Protein AF-A0AAW0Q8M6-F1 (afdb_monomer_lite)

Sequence (203 aa):
MTEKIDNEAPTGDDVSDASAKANGSERGRDSTEASQLSLKDIIEQISCLNTELTASWVTFKEDLRREMRDDFAQFTMQMEQQLASTSLKLQEHDQKLDEAAARIDEQENWLAVANEALQQLLMEHKTLQEKLNDLESRSRRTNVRIYGVPEGALAPKPNSAAPPRSIVVNFLQYRVKETIIRNAWKKKIKIGDNTLSFDYDYT

Organism: NCBI:txid88201

Structure (mmCIF, N/CA/C/O backbone):
data_AF-A0AAW0Q8M6-F1
#
_entry.id   AF-A0AAW0Q8M6-F1
#
loop_
_atom_site.group_PDB
_atom_site.id
_atom_site.type_symbol
_atom_site.label_atom_id
_atom_site.label_alt_id
_atom_site.label_comp_id
_atom_site.label_asym_id
_atom_site.label_entity_id
_atom_site.label_seq_id
_atom_site.pdbx_PDB_ins_code
_atom_site.Cartn_x
_atom_site.Cartn_y
_atom_site.Cartn_z
_atom_site.occupancy
_atom_site.B_iso_or_equiv
_atom_site.auth_seq_id
_atom_site.auth_comp_id
_atom_site.auth_asym_id
_atom_site.auth_atom_id
_atom_site.pdbx_PDB_model_num
ATOM 1 N N . MET A 1 1 ? -13.598 5.116 56.247 1.00 42.91 1 MET A N 1
ATOM 2 C CA . MET A 1 1 ? -14.427 4.437 57.265 1.00 42.91 1 MET A CA 1
ATOM 3 C C . MET A 1 1 ? -14.525 5.386 58.440 1.00 42.91 1 MET A C 1
ATOM 5 O O . MET A 1 1 ? -13.499 5.848 58.913 1.00 42.91 1 MET A O 1
ATOM 9 N N . THR A 1 2 ? -15.748 5.806 58.723 1.00 41.41 2 THR A N 1
ATOM 10 C CA . THR A 1 2 ? -16.141 7.057 59.378 1.00 41.41 2 THR A CA 1
ATOM 11 C C . THR A 1 2 ? -15.962 7.063 60.894 1.00 41.41 2 THR A C 1
ATOM 13 O O . THR A 1 2 ? -16.094 6.034 61.555 1.00 41.41 2 THR A O 1
ATOM 16 N N . GLU A 1 3 ? -15.671 8.263 61.392 1.00 41.47 3 GLU A N 1
ATOM 17 C CA . GLU A 1 3 ? -15.496 8.669 62.785 1.00 41.47 3 GLU A CA 1
ATOM 18 C C . GLU A 1 3 ? -16.743 8.439 63.652 1.00 41.47 3 GLU A C 1
ATOM 20 O O . GLU A 1 3 ? -17.882 8.541 63.195 1.00 41.47 3 GLU A O 1
ATOM 25 N N . LYS A 1 4 ? -16.484 8.151 64.932 1.00 47.56 4 LYS A N 1
ATOM 26 C CA . LYS A 1 4 ? -17.443 8.192 66.038 1.00 47.56 4 LYS A CA 1
ATOM 27 C C . LYS A 1 4 ? -17.668 9.644 66.457 1.00 47.56 4 LYS A C 1
ATOM 29 O O . LYS A 1 4 ? -16.697 10.381 66.601 1.00 47.56 4 LYS A O 1
ATOM 34 N N . ILE A 1 5 ? -18.915 10.005 66.740 1.00 47.94 5 ILE A N 1
ATOM 35 C CA . ILE A 1 5 ? -19.251 11.210 67.500 1.00 47.94 5 ILE A CA 1
ATOM 36 C C . ILE A 1 5 ? -20.149 10.777 68.656 1.00 47.94 5 ILE A C 1
ATOM 38 O O . ILE A 1 5 ? -21.285 10.352 68.450 1.00 47.94 5 ILE A O 1
ATOM 42 N N . ASP A 1 6 ? -19.584 10.861 69.855 1.00 45.00 6 ASP A N 1
ATOM 43 C CA . ASP A 1 6 ? -20.292 10.908 71.127 1.00 45.00 6 ASP A CA 1
ATOM 44 C C . ASP A 1 6 ? -20.812 12.341 71.338 1.00 45.00 6 ASP A C 1
ATOM 46 O O . ASP A 1 6 ? -20.085 13.289 71.039 1.00 45.00 6 ASP A O 1
ATOM 50 N N . ASN A 1 7 ? -22.027 12.516 71.876 1.00 39.38 7 ASN A N 1
ATOM 51 C CA . ASN A 1 7 ? -22.322 13.685 72.711 1.00 39.38 7 ASN A CA 1
ATOM 52 C C . ASN A 1 7 ? -23.538 13.490 73.643 1.00 39.38 7 ASN A C 1
ATOM 54 O O . ASN A 1 7 ? -24.668 13.325 73.194 1.00 39.38 7 ASN A O 1
ATOM 58 N N . GLU A 1 8 ? -23.206 13.507 74.937 1.00 34.81 8 GLU A N 1
ATOM 59 C CA . GLU A 1 8 ? -23.838 14.133 76.115 1.00 34.81 8 GLU A CA 1
ATOM 60 C C . GLU A 1 8 ? -25.330 13.945 76.499 1.00 34.81 8 GLU A C 1
ATOM 62 O O . GLU A 1 8 ? -26.270 14.204 75.756 1.00 34.81 8 GLU A O 1
ATOM 67 N N . ALA A 1 9 ? -25.484 13.565 77.780 1.00 40.38 9 ALA A N 1
ATOM 68 C CA . ALA A 1 9 ? -26.650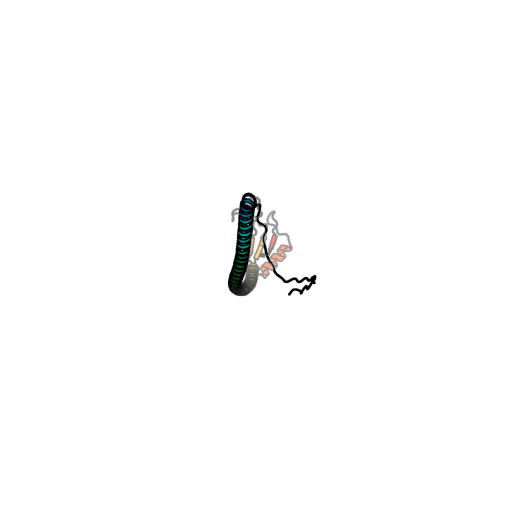 13.626 78.682 1.00 40.38 9 ALA A CA 1
ATOM 69 C C . ALA A 1 9 ? -26.922 15.097 79.145 1.00 40.38 9 ALA A C 1
ATOM 71 O O . ALA A 1 9 ? -26.365 15.989 78.509 1.00 40.38 9 ALA A O 1
ATOM 72 N N . PRO A 1 10 ? -27.626 15.449 80.259 1.00 60.66 10 PRO A N 1
ATOM 73 C CA . PRO A 1 10 ? -28.459 14.702 81.229 1.00 60.66 10 PRO A CA 1
ATOM 74 C C . PRO A 1 10 ? -29.763 15.450 81.648 1.00 60.66 10 PRO A C 1
ATOM 76 O O . PRO A 1 10 ? -29.972 16.594 81.264 1.00 60.66 10 PRO A O 1
ATOM 79 N N . THR A 1 11 ? -30.614 14.856 82.501 1.00 36.88 11 THR A N 1
ATOM 80 C CA . THR A 1 11 ? -31.216 15.515 83.698 1.00 36.88 11 THR A CA 1
ATOM 81 C C . THR A 1 11 ? -32.113 14.541 84.469 1.00 36.88 11 THR A C 1
ATOM 83 O O . THR A 1 11 ? -32.961 13.870 83.886 1.00 36.88 11 THR A O 1
ATOM 86 N N . GLY A 1 12 ? -31.883 14.445 85.779 1.00 39.06 12 GLY A N 1
ATOM 87 C CA . GLY A 1 12 ? -32.785 13.795 86.727 1.00 39.06 12 GLY A CA 1
ATOM 88 C C . GLY A 1 12 ? -33.824 14.776 87.269 1.00 39.06 12 GLY A C 1
ATOM 89 O O . GLY A 1 12 ? -33.683 15.981 87.082 1.00 39.06 12 GLY A O 1
ATOM 90 N N . ASP A 1 13 ? -34.861 14.247 87.912 1.00 35.94 13 ASP A N 1
ATOM 91 C CA . ASP A 1 13 ? -35.156 14.551 89.315 1.00 35.94 13 ASP A CA 1
ATOM 92 C C . ASP A 1 13 ? -36.269 13.638 89.853 1.00 35.94 13 ASP A C 1
ATOM 94 O O . ASP A 1 13 ? -37.166 13.194 89.134 1.00 35.94 13 ASP A O 1
ATOM 98 N N . ASP A 1 14 ? -36.112 13.336 91.139 1.00 38.56 14 ASP A N 1
ATOM 99 C CA . ASP A 1 14 ? -36.926 12.505 92.018 1.00 38.56 14 ASP A CA 1
ATOM 100 C C . ASP A 1 14 ? -38.387 12.978 92.159 1.00 38.56 14 ASP A C 1
ATOM 102 O O . ASP A 1 14 ? -38.700 14.151 91.976 1.00 38.56 14 ASP A O 1
ATOM 106 N N . VAL A 1 15 ? -39.277 12.078 92.601 1.00 40.31 15 VAL A N 1
ATOM 107 C CA . VAL A 1 15 ? -39.930 12.149 93.929 1.00 40.31 15 VAL A CA 1
ATOM 108 C C . VAL A 1 15 ? -40.986 11.037 94.063 1.00 40.31 15 VAL A C 1
ATOM 110 O O . VAL A 1 15 ? -41.878 10.849 93.239 1.00 40.31 15 VAL A O 1
ATOM 113 N N . SER A 1 16 ? -40.838 10.300 95.159 1.00 43.19 16 SER A N 1
ATOM 114 C CA . SER A 1 16 ? -41.760 9.365 95.805 1.00 43.19 16 SER A CA 1
ATOM 115 C C . SER A 1 16 ? -43.172 9.915 96.043 1.00 43.19 16 SER A C 1
ATOM 117 O O . SER A 1 16 ? -43.284 11.047 96.492 1.00 43.19 16 SER A O 1
ATOM 119 N N . ASP A 1 17 ? -44.211 9.074 95.981 1.00 31.77 17 ASP A N 1
ATOM 120 C CA . ASP A 1 17 ? -44.997 8.812 97.198 1.00 31.77 17 ASP A CA 1
ATOM 121 C C . ASP A 1 17 ? -45.896 7.576 97.085 1.00 31.77 17 ASP A C 1
ATOM 123 O O . ASP A 1 17 ? -46.443 7.246 96.031 1.00 31.77 17 ASP A O 1
ATOM 127 N N . ALA A 1 18 ? -46.059 6.908 98.220 1.00 39.72 18 ALA A N 1
ATOM 128 C CA . ALA A 1 18 ? -47.021 5.849 98.442 1.00 39.72 18 ALA A CA 1
ATOM 129 C C . ALA A 1 18 ? -48.187 6.386 99.281 1.00 39.72 18 ALA A C 1
ATOM 131 O O . ALA A 1 18 ? -47.997 7.210 100.166 1.00 39.72 18 ALA A O 1
ATOM 132 N N . SER A 1 19 ? -49.364 5.788 99.090 1.00 33.78 19 SER A N 1
ATOM 133 C CA . SER A 1 19 ? -50.338 5.424 100.135 1.00 33.78 19 SER A CA 1
ATOM 134 C C . SER A 1 19 ? -51.784 5.830 99.840 1.00 33.78 19 SER A C 1
ATOM 136 O O . SER A 1 19 ? -52.112 6.834 99.217 1.00 33.78 19 SER A O 1
ATOM 138 N N . ALA A 1 20 ? -52.653 4.940 100.299 1.00 41.91 20 ALA A N 1
ATOM 139 C CA . ALA A 1 20 ? -54.077 4.837 100.059 1.00 41.91 20 ALA A CA 1
ATOM 140 C C . ALA A 1 20 ? -54.923 5.733 100.980 1.00 41.91 20 ALA A C 1
ATOM 142 O O . ALA A 1 20 ? -54.579 5.892 102.147 1.00 41.91 20 ALA A O 1
ATOM 143 N N . LYS A 1 21 ? -56.116 6.150 100.520 1.00 38.53 21 LYS A N 1
ATOM 144 C CA . LYS A 1 21 ? -57.441 5.741 101.061 1.00 38.53 21 LYS A CA 1
ATOM 145 C C . LYS A 1 21 ? -58.596 6.662 100.620 1.00 38.53 21 LYS A C 1
ATOM 147 O O . LYS A 1 21 ? -58.554 7.864 100.816 1.00 38.53 21 LYS A O 1
ATOM 152 N N . ALA A 1 22 ? -59.662 5.986 100.185 1.00 37.84 22 ALA A N 1
ATOM 153 C CA . ALA A 1 22 ? -61.069 6.121 100.588 1.00 37.84 22 ALA A CA 1
ATOM 154 C C . ALA A 1 22 ? -61.901 7.398 100.306 1.00 37.84 22 ALA A C 1
ATOM 156 O O . ALA A 1 22 ? -61.670 8.470 100.846 1.00 37.84 22 ALA A O 1
ATOM 157 N N . ASN A 1 23 ? -63.034 7.110 99.647 1.00 34.22 23 ASN A N 1
ATOM 158 C CA . ASN A 1 23 ? -64.405 7.579 99.896 1.00 34.22 23 ASN A CA 1
ATOM 159 C C . ASN A 1 23 ? -64.818 9.019 99.543 1.00 34.22 23 ASN A C 1
ATOM 161 O O . ASN A 1 23 ? -64.720 9.940 100.341 1.00 34.22 23 ASN A O 1
ATOM 165 N N . GLY A 1 24 ? -65.498 9.122 98.395 1.00 36.41 24 GLY A N 1
ATOM 166 C CA . GLY A 1 24 ? -66.958 9.277 98.365 1.00 36.41 24 GLY A CA 1
ATOM 167 C C . GLY A 1 24 ? -67.548 10.611 98.825 1.00 36.41 24 GLY A C 1
ATOM 168 O O . GLY A 1 24 ? -67.779 10.820 100.008 1.00 36.41 24 GLY A O 1
ATOM 169 N N . SER A 1 25 ? -67.981 11.432 97.865 1.00 37.78 25 SER A N 1
ATOM 170 C CA . SER A 1 25 ? -69.230 12.182 98.015 1.00 37.78 25 SER A CA 1
ATOM 171 C C . SER A 1 25 ? -69.882 12.385 96.653 1.00 37.78 25 SER A C 1
ATOM 173 O O . SER A 1 25 ? -69.277 12.825 95.678 1.00 37.78 25 SER A O 1
ATOM 175 N N . GLU A 1 26 ? -71.122 11.933 96.592 1.00 45.75 26 GLU A N 1
ATOM 176 C CA . GLU A 1 26 ? -71.896 11.576 95.423 1.00 45.75 26 GLU A CA 1
ATOM 177 C C . GLU A 1 26 ? -73.128 12.463 95.417 1.00 45.75 26 GLU A C 1
ATOM 179 O O . GLU A 1 26 ? -74.129 12.151 96.053 1.00 45.75 26 GLU A O 1
ATOM 184 N N . ARG A 1 27 ? -73.038 13.631 94.766 1.00 43.09 27 ARG A N 1
ATOM 185 C CA . ARG A 1 27 ? -74.223 14.463 94.519 1.00 43.09 27 ARG A CA 1
ATOM 186 C C . ARG A 1 27 ? -74.029 15.442 93.363 1.00 43.09 27 ARG A C 1
ATOM 188 O O . ARG A 1 27 ? -73.933 16.649 93.534 1.00 43.09 27 ARG A O 1
ATOM 195 N N . GLY A 1 28 ? -73.968 14.858 92.171 1.00 45.38 28 GLY A N 1
ATOM 196 C CA . GLY A 1 28 ? -74.000 15.545 90.878 1.00 45.38 28 GLY A CA 1
ATOM 197 C C . GLY A 1 28 ? -73.944 14.561 89.704 1.00 45.38 28 GLY A C 1
ATOM 198 O O . GLY A 1 28 ? -73.354 14.879 88.683 1.00 45.38 28 GLY A O 1
ATOM 199 N N . ARG A 1 29 ? -74.432 13.322 89.866 1.00 48.91 29 ARG A N 1
ATOM 200 C CA . ARG A 1 29 ? -74.041 12.203 88.991 1.00 48.91 29 ARG A CA 1
ATOM 201 C C . ARG A 1 29 ? -74.652 12.227 87.587 1.00 48.91 29 ARG A C 1
ATOM 203 O O . ARG A 1 29 ? -73.894 12.059 86.648 1.00 48.91 29 ARG A O 1
ATOM 210 N N . ASP A 1 30 ? -75.916 12.587 87.387 1.00 50.22 30 ASP A N 1
ATOM 211 C CA . ASP A 1 30 ? -76.531 12.376 86.059 1.00 50.22 30 ASP A CA 1
ATOM 212 C C . ASP A 1 30 ? -76.014 13.284 84.921 1.00 50.22 30 ASP A C 1
ATOM 214 O O . ASP A 1 30 ? -75.788 12.815 83.809 1.00 50.22 30 ASP A O 1
ATOM 218 N N . SER A 1 31 ? -75.763 14.579 85.155 1.00 49.12 31 SER A N 1
ATOM 219 C CA . SER A 1 31 ? -75.230 15.473 84.099 1.00 49.12 31 SER A CA 1
ATOM 220 C C . SER A 1 31 ? -73.716 15.332 83.889 1.00 49.12 31 SER A C 1
ATOM 222 O O . SER A 1 31 ? -73.190 15.623 82.810 1.00 49.12 31 SER A O 1
ATOM 224 N N . THR A 1 32 ? -73.009 14.875 84.921 1.00 53.53 32 THR A N 1
ATOM 225 C CA . THR A 1 32 ? -71.544 14.783 84.941 1.00 53.53 32 THR A CA 1
ATOM 226 C C . THR A 1 32 ? -71.061 13.412 84.471 1.00 53.53 32 THR A C 1
ATOM 228 O O . THR A 1 32 ? -70.016 13.342 83.838 1.00 53.53 32 THR A O 1
ATOM 231 N N . GLU A 1 33 ? -71.830 12.339 84.684 1.00 56.56 33 GLU A N 1
ATOM 232 C CA . GLU A 1 33 ? -71.537 11.003 84.147 1.00 56.56 33 GLU A CA 1
ATOM 233 C C . GLU A 1 33 ? -71.722 10.947 82.632 1.00 56.56 33 GLU A C 1
ATOM 235 O O . GLU A 1 33 ? -70.842 10.434 81.949 1.00 56.56 33 GLU A O 1
ATOM 240 N N . ALA A 1 34 ? -72.780 11.555 82.082 1.00 58.25 34 ALA A N 1
ATOM 241 C CA . ALA A 1 34 ? -72.974 11.644 80.630 1.00 58.25 34 ALA A CA 1
ATOM 242 C C . ALA A 1 34 ? -71.843 12.432 79.935 1.00 58.25 34 ALA A C 1
ATOM 244 O O . ALA A 1 34 ? -71.340 12.026 78.887 1.00 58.25 34 ALA A O 1
ATOM 245 N N . SER A 1 35 ? -71.386 13.525 80.557 1.00 61.81 35 SER A N 1
ATOM 246 C CA . SER A 1 35 ? -70.248 14.315 80.066 1.00 61.81 35 SER A CA 1
ATOM 247 C C . SER A 1 35 ? -68.913 13.576 80.236 1.00 61.81 35 SER A C 1
ATOM 249 O O . SER A 1 35 ? -68.052 13.671 79.369 1.00 61.81 35 SER A O 1
ATOM 251 N N . GLN A 1 36 ? -68.732 12.807 81.316 1.00 66.88 36 GLN A N 1
ATOM 252 C CA . GLN A 1 36 ? -67.541 11.974 81.539 1.00 66.88 36 GLN A CA 1
ATOM 253 C C . GLN A 1 36 ? -67.486 10.747 80.622 1.00 66.88 36 GLN A C 1
ATOM 255 O O . GLN A 1 36 ? -66.391 10.342 80.244 1.00 66.88 36 GLN A O 1
ATOM 260 N N . LEU A 1 37 ? -68.629 10.164 80.260 1.00 67.88 37 LEU A N 1
ATOM 261 C CA . LEU A 1 37 ? -68.734 9.090 79.269 1.00 67.88 37 LEU A CA 1
ATOM 262 C C . LEU A 1 37 ? -68.346 9.614 77.879 1.00 67.88 37 LEU A C 1
ATOM 264 O O . LEU A 1 37 ? -67.433 9.073 77.274 1.00 67.88 37 LEU A O 1
ATOM 268 N N . SER A 1 38 ? -68.896 10.759 77.456 1.00 77.69 38 SER A N 1
ATOM 269 C CA . SER A 1 38 ? -68.509 11.415 76.195 1.00 77.69 38 SER A CA 1
ATOM 270 C C . SER A 1 38 ? -67.018 11.780 76.135 1.00 77.69 38 SER A C 1
ATOM 272 O O . SER A 1 38 ? -66.389 11.640 75.088 1.00 77.69 38 SER A O 1
ATOM 274 N N . LEU A 1 39 ? -66.431 12.233 77.248 1.00 79.25 39 LEU A N 1
ATOM 275 C CA . LEU A 1 39 ? -65.005 12.569 77.319 1.00 79.25 39 LEU A CA 1
ATOM 276 C C . LEU A 1 39 ? -64.125 11.307 77.284 1.00 79.25 39 LEU A C 1
ATOM 278 O O . LEU A 1 39 ? -63.058 11.329 76.675 1.00 79.25 39 LEU A O 1
ATOM 282 N N . LYS A 1 40 ? -64.583 10.195 77.876 1.00 84.25 40 LYS A N 1
ATOM 283 C CA . LYS A 1 40 ? -63.930 8.882 77.762 1.00 84.25 40 LYS A CA 1
ATOM 284 C C . LYS A 1 40 ? -63.978 8.339 76.337 1.00 84.25 40 LYS A C 1
ATOM 286 O O . LYS A 1 40 ? -62.943 7.888 75.864 1.00 84.25 40 LYS A O 1
ATOM 291 N N . ASP A 1 41 ? -65.107 8.465 75.645 1.00 84.06 41 ASP A N 1
ATOM 292 C CA . ASP A 1 41 ? -65.250 8.029 74.250 1.00 84.06 41 ASP A CA 1
ATOM 293 C C . ASP A 1 41 ? -64.313 8.818 73.317 1.00 84.06 41 ASP A C 1
ATOM 295 O O . ASP A 1 41 ? -63.692 8.256 72.415 1.00 84.06 41 ASP A O 1
ATOM 299 N N . ILE A 1 42 ? -64.145 10.124 73.565 1.00 87.19 42 ILE A N 1
ATOM 300 C CA . ILE A 1 42 ? -63.186 10.969 72.833 1.00 87.19 42 ILE A CA 1
ATOM 301 C C . ILE A 1 42 ? -61.742 10.552 73.139 1.00 87.19 42 ILE A C 1
ATOM 303 O O . ILE A 1 42 ? -60.918 10.488 72.230 1.00 87.19 42 ILE A O 1
ATOM 307 N N . ILE A 1 43 ? -61.413 10.256 74.401 1.00 85.19 43 ILE A N 1
ATOM 308 C CA . ILE A 1 43 ? -60.078 9.769 74.783 1.00 85.19 43 ILE A CA 1
ATOM 309 C C . ILE A 1 43 ? -59.795 8.406 74.141 1.00 85.19 43 ILE A C 1
ATOM 311 O O . ILE A 1 43 ? -58.691 8.195 73.643 1.00 85.19 43 ILE A O 1
ATOM 315 N N . GLU A 1 44 ? -60.777 7.505 74.101 1.00 85.19 44 GLU A N 1
ATOM 316 C CA . GLU A 1 44 ? -60.671 6.233 73.384 1.00 85.19 44 GLU A CA 1
ATOM 317 C C . GLU A 1 44 ? -60.486 6.446 71.883 1.00 85.19 44 GLU A C 1
ATOM 319 O O . GLU A 1 44 ? -59.604 5.819 71.304 1.00 85.19 44 GLU A O 1
ATOM 324 N N . GLN A 1 45 ? -61.219 7.369 71.254 1.00 93.12 45 GLN A N 1
ATOM 325 C CA . GLN A 1 45 ? -61.011 7.718 69.845 1.00 93.12 45 GLN A CA 1
ATOM 326 C C . GLN A 1 45 ? -59.623 8.303 69.578 1.00 93.12 45 GLN A C 1
ATOM 328 O O . GLN A 1 45 ? -58.981 7.908 68.610 1.00 93.12 45 GLN A O 1
ATOM 333 N N . ILE A 1 46 ? -59.130 9.215 70.420 1.00 89.94 46 ILE A N 1
ATOM 334 C CA . ILE A 1 46 ? -57.784 9.795 70.284 1.00 89.94 46 ILE A CA 1
ATOM 335 C C . ILE A 1 46 ? -56.717 8.718 70.486 1.00 89.94 46 ILE A C 1
ATOM 337 O O . ILE A 1 46 ? -55.725 8.691 69.759 1.00 89.94 46 ILE A O 1
ATOM 341 N N . SER A 1 47 ? -56.915 7.823 71.454 1.00 89.44 47 SER A N 1
ATOM 342 C CA . SER A 1 47 ? -56.025 6.686 71.690 1.00 89.44 47 SER A CA 1
ATOM 343 C C . SER A 1 47 ? -56.016 5.750 70.483 1.00 89.44 47 SER A C 1
ATOM 345 O O . SER A 1 47 ? -54.949 5.425 69.971 1.00 89.44 47 SER A O 1
ATOM 347 N N . CYS A 1 48 ? -57.198 5.410 69.964 1.00 89.75 48 CYS A N 1
ATOM 348 C CA . CYS A 1 48 ? -57.372 4.584 68.775 1.00 89.75 48 CYS A CA 1
ATOM 349 C C . CYS A 1 48 ? -56.671 5.212 67.560 1.00 89.75 48 CYS A C 1
ATOM 351 O O . CYS A 1 48 ? -55.824 4.577 66.937 1.00 89.75 48 CYS A O 1
ATOM 353 N N . LEU A 1 49 ? -56.903 6.502 67.303 1.00 93.12 49 LEU A N 1
ATOM 354 C CA . LEU A 1 49 ? -56.245 7.252 66.231 1.00 93.12 49 LEU A CA 1
ATOM 355 C C . LEU A 1 49 ? -54.723 7.304 66.400 1.00 93.12 49 LEU A C 1
ATOM 357 O O . LEU A 1 49 ? -53.994 7.141 65.426 1.00 93.12 49 LEU A O 1
ATOM 361 N N . ASN A 1 50 ? -54.213 7.495 67.618 1.00 92.94 50 ASN A N 1
ATOM 362 C CA . ASN A 1 50 ? -52.773 7.448 67.872 1.00 92.94 50 ASN A CA 1
ATOM 363 C C . ASN A 1 50 ? -52.199 6.052 67.620 1.00 92.94 50 ASN A C 1
ATOM 365 O O . ASN A 1 50 ? -51.110 5.939 67.054 1.00 92.94 50 ASN A O 1
ATOM 369 N N . THR A 1 51 ? -52.915 4.991 68.001 1.00 90.50 51 THR A N 1
ATOM 370 C CA . THR A 1 51 ? -52.497 3.614 67.706 1.00 90.50 51 THR A CA 1
ATOM 371 C C . THR A 1 51 ? -52.530 3.313 66.209 1.00 90.50 51 THR A C 1
ATOM 373 O O . THR A 1 51 ? -51.605 2.690 65.695 1.00 90.50 51 THR A O 1
ATOM 376 N N . GLU A 1 52 ? -53.519 3.824 65.477 1.00 94.31 52 GLU A N 1
ATOM 377 C CA . GLU A 1 52 ? -53.605 3.693 64.020 1.00 94.31 52 GLU A CA 1
ATOM 378 C C . GLU A 1 52 ? -52.495 4.473 63.309 1.00 94.31 52 GLU A C 1
ATOM 380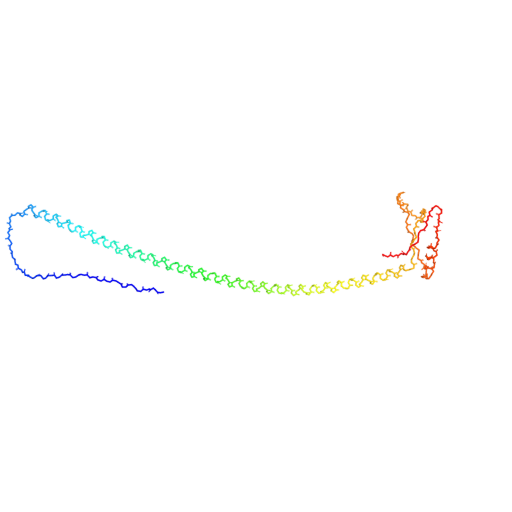 O O . GLU A 1 52 ? -51.830 3.934 62.426 1.00 94.31 52 GLU A O 1
ATOM 385 N N . LEU A 1 53 ? -52.233 5.719 63.716 1.00 94.19 53 LEU A N 1
ATOM 386 C CA . LEU A 1 53 ? -51.158 6.542 63.157 1.00 94.19 53 LEU A CA 1
ATOM 387 C C . LEU A 1 53 ? -49.780 5.939 63.433 1.00 94.19 53 LEU A C 1
ATOM 389 O O . LEU A 1 53 ? -48.931 5.908 62.543 1.00 94.19 53 LEU A O 1
ATOM 393 N N . THR A 1 54 ? -49.548 5.437 64.647 1.00 94.00 54 THR A N 1
ATOM 394 C CA . THR A 1 54 ? -48.284 4.765 64.977 1.00 94.00 54 THR A CA 1
ATOM 395 C C . THR A 1 54 ? -48.125 3.459 64.206 1.00 94.00 54 THR A C 1
ATOM 397 O O . THR A 1 54 ? -47.037 3.212 63.687 1.00 94.00 54 THR A O 1
ATOM 400 N N . ALA A 1 55 ? -49.191 2.673 64.036 1.00 92.81 55 ALA A N 1
ATOM 401 C CA . ALA A 1 55 ? -49.173 1.492 63.177 1.00 92.81 55 ALA A CA 1
ATOM 402 C C . ALA A 1 55 ? -48.868 1.860 61.714 1.00 92.81 55 ALA A C 1
ATOM 404 O O . ALA A 1 55 ? -47.961 1.283 61.119 1.00 92.81 55 ALA A O 1
ATOM 405 N N . SER A 1 56 ? -49.542 2.876 61.163 1.00 94.12 56 SER A N 1
ATOM 406 C CA . SER A 1 56 ? -49.309 3.367 59.799 1.00 94.12 56 SER A CA 1
ATOM 407 C C . SER A 1 56 ? -47.896 3.920 59.592 1.00 94.12 56 SER A C 1
ATOM 409 O O . SER A 1 56 ? -47.351 3.825 58.495 1.00 94.12 56 SER A O 1
ATOM 411 N N . TRP A 1 57 ? -47.294 4.531 60.612 1.00 94.12 57 TRP A N 1
ATOM 412 C CA . TRP A 1 57 ? -45.923 5.032 60.534 1.00 94.12 57 TRP A CA 1
ATOM 413 C C . TRP A 1 57 ? -44.901 3.895 60.512 1.00 94.12 57 TRP A C 1
ATOM 415 O O . TRP A 1 57 ? -43.916 3.951 59.772 1.00 94.12 57 TRP A O 1
ATOM 425 N N . VAL A 1 58 ? -45.135 2.854 61.315 1.00 93.38 58 VAL A N 1
ATOM 426 C CA . VAL A 1 58 ? -44.294 1.653 61.323 1.00 93.38 58 VAL A CA 1
ATOM 427 C C . VAL A 1 58 ? -44.357 0.959 59.967 1.00 93.38 58 VAL A C 1
ATOM 429 O O . VAL A 1 58 ? -43.300 0.701 59.393 1.00 93.38 58 VAL A O 1
ATOM 432 N N . THR A 1 59 ? -45.556 0.745 59.417 1.00 93.56 59 THR A N 1
ATOM 433 C CA . THR A 1 59 ? -45.709 0.118 58.096 1.00 93.56 59 THR A CA 1
ATOM 434 C C . THR A 1 59 ? -45.053 0.954 57.005 1.00 93.56 59 THR A C 1
ATOM 436 O O . THR A 1 59 ? -44.239 0.433 56.250 1.00 93.56 59 THR A O 1
ATOM 439 N N . PHE A 1 60 ? -45.288 2.270 56.988 1.00 95.88 60 PHE A N 1
ATOM 440 C CA . PHE A 1 60 ? -44.665 3.168 56.015 1.00 95.88 60 PHE A CA 1
ATOM 441 C C . PHE A 1 60 ? -43.131 3.117 56.066 1.00 95.88 60 PHE A C 1
ATOM 443 O O . PHE A 1 60 ? -42.461 3.025 55.038 1.00 95.88 60 PHE A O 1
ATOM 450 N N . LYS A 1 61 ? -42.549 3.152 57.269 1.00 97.31 61 LYS A N 1
ATOM 451 C CA . LYS A 1 61 ? -41.096 3.062 57.454 1.00 97.31 61 LYS A CA 1
ATOM 452 C C . LYS A 1 61 ? -40.545 1.720 56.974 1.00 97.31 61 LYS A C 1
ATOM 454 O O . LYS A 1 61 ? -39.435 1.673 56.441 1.00 97.31 61 LYS A O 1
ATOM 459 N N . GLU A 1 62 ? -41.269 0.633 57.216 1.00 95.12 62 GLU A N 1
ATOM 460 C CA . GLU A 1 62 ? -40.879 -0.705 56.777 1.00 95.12 62 GLU A CA 1
ATOM 461 C C . GLU A 1 62 ? -40.954 -0.854 55.259 1.00 95.12 62 GLU A C 1
ATOM 463 O O . GLU A 1 62 ? -40.004 -1.381 54.673 1.00 95.12 62 GLU A O 1
ATOM 468 N N . ASP A 1 63 ? -41.999 -0.314 54.635 1.00 96.12 63 ASP A N 1
ATOM 469 C CA . ASP A 1 63 ? -42.167 -0.282 53.184 1.00 96.12 63 ASP A CA 1
ATOM 470 C C . ASP A 1 63 ? -41.062 0.531 52.512 1.00 96.12 63 ASP A C 1
ATOM 472 O O . ASP A 1 63 ? -40.354 0.000 51.660 1.00 96.12 63 ASP A O 1
ATOM 476 N N . LEU A 1 64 ? -40.801 1.757 52.974 1.00 96.12 64 LEU A N 1
ATOM 477 C CA . LEU A 1 64 ? -39.739 2.601 52.416 1.00 96.12 64 LEU A CA 1
ATOM 478 C C . LEU A 1 64 ? -38.361 1.946 52.578 1.00 96.12 64 LEU A C 1
ATOM 480 O O . LEU A 1 64 ? -37.522 1.966 51.677 1.00 96.12 64 LEU A O 1
ATOM 484 N N . ARG A 1 65 ? -38.114 1.311 53.730 1.00 96.50 65 ARG A N 1
ATOM 485 C CA . ARG A 1 65 ? -36.870 0.567 53.957 1.00 96.50 65 ARG A CA 1
ATOM 486 C C . ARG A 1 65 ? -36.770 -0.656 53.039 1.00 96.50 65 ARG A C 1
ATOM 488 O O . ARG A 1 65 ? -35.660 -1.039 52.674 1.00 96.50 65 ARG A O 1
ATOM 495 N N . ARG A 1 66 ? -37.885 -1.317 52.724 1.00 96.44 66 ARG A N 1
ATOM 496 C CA . ARG A 1 66 ? -37.935 -2.450 51.793 1.00 96.44 66 ARG A CA 1
ATOM 497 C C . ARG A 1 66 ? -37.651 -1.989 50.368 1.00 96.44 66 ARG A C 1
ATOM 499 O O . ARG A 1 66 ? -36.697 -2.498 49.800 1.00 96.44 66 ARG A O 1
ATOM 506 N N . GLU A 1 67 ? -38.362 -0.980 49.876 1.00 97.06 67 GLU A N 1
ATOM 507 C CA . GLU A 1 67 ? -38.159 -0.417 48.534 1.00 97.06 67 GLU A CA 1
ATOM 508 C C . GLU A 1 67 ? -36.710 0.012 48.312 1.00 97.06 67 GLU A C 1
ATOM 510 O O . GLU A 1 67 ? -36.077 -0.447 47.373 1.00 97.06 67 GLU A O 1
ATOM 515 N N . MET A 1 68 ? -36.125 0.774 49.242 1.00 95.75 68 MET A N 1
ATOM 516 C CA . MET A 1 68 ? -34.721 1.185 49.127 1.00 95.75 68 MET A CA 1
ATOM 517 C C . MET A 1 68 ? -33.770 -0.013 49.043 1.00 95.75 68 MET A C 1
ATOM 519 O O . MET A 1 68 ? -32.822 0.004 48.263 1.00 95.75 68 MET A O 1
ATOM 523 N N . ARG A 1 69 ? -33.993 -1.068 49.839 1.00 96.75 69 ARG A N 1
ATOM 524 C CA . ARG A 1 69 ? -33.157 -2.279 49.769 1.00 96.75 69 ARG A CA 1
ATOM 525 C C . ARG A 1 69 ? -33.316 -2.999 48.438 1.00 96.75 69 ARG A C 1
ATOM 527 O O . ARG A 1 69 ? -32.309 -3.457 47.904 1.00 96.75 69 ARG A O 1
ATOM 534 N N . ASP A 1 70 ? -34.539 -3.089 47.936 1.00 96.38 70 ASP A N 1
ATOM 535 C CA . ASP A 1 70 ? -34.841 -3.748 46.671 1.00 96.38 70 ASP A CA 1
ATOM 536 C C . ASP A 1 70 ? -34.223 -2.962 45.500 1.00 96.38 70 ASP A C 1
ATOM 538 O O . ASP A 1 70 ? -33.536 -3.556 44.670 1.00 96.38 70 ASP A O 1
ATOM 542 N N . ASP A 1 71 ? -34.335 -1.630 45.501 1.00 96.62 71 ASP A N 1
ATOM 543 C CA . ASP A 1 71 ? -33.717 -0.736 44.515 1.00 96.62 71 ASP A CA 1
ATOM 544 C C . ASP A 1 71 ? -32.186 -0.832 44.538 1.00 96.62 71 ASP A C 1
ATOM 546 O O . ASP A 1 71 ? -31.551 -0.963 43.489 1.00 96.62 71 ASP A O 1
ATOM 550 N N . PHE A 1 72 ? -31.568 -0.815 45.727 1.00 96.69 72 PHE A N 1
ATOM 551 C CA . PHE A 1 72 ? -30.117 -0.983 45.853 1.00 96.69 72 PHE A CA 1
ATOM 552 C C . PHE A 1 72 ? -29.666 -2.360 45.366 1.00 96.69 72 PHE A C 1
ATOM 554 O O . PHE A 1 72 ? -28.685 -2.449 44.630 1.00 96.69 72 PHE A O 1
ATOM 561 N N . ALA A 1 73 ? -30.384 -3.425 45.727 1.00 95.62 73 ALA A N 1
ATOM 562 C CA . ALA A 1 73 ? -30.076 -4.772 45.260 1.00 95.62 73 ALA A CA 1
ATOM 563 C C . ALA A 1 73 ? -30.202 -4.874 43.733 1.00 95.62 73 ALA A C 1
ATOM 565 O O . ALA A 1 73 ? -29.328 -5.442 43.073 1.00 95.62 73 ALA A O 1
ATOM 566 N N . GLN A 1 74 ? -31.246 -4.277 43.157 1.00 97.00 74 GLN A N 1
ATOM 567 C CA . GLN A 1 74 ? -31.453 -4.251 41.716 1.00 97.00 74 GLN A CA 1
ATOM 568 C C . GLN A 1 74 ? -30.362 -3.449 41.001 1.00 97.00 74 GLN A C 1
ATOM 570 O O . GLN A 1 74 ? -29.847 -3.910 39.982 1.00 97.00 74 GLN A O 1
ATOM 575 N N . PHE A 1 75 ? -29.966 -2.293 41.539 1.00 97.19 75 PHE A N 1
ATOM 576 C CA . PHE A 1 75 ? -28.872 -1.490 40.998 1.00 97.19 75 PHE A CA 1
ATOM 577 C C . PHE A 1 75 ? -27.545 -2.254 41.023 1.00 97.19 75 PHE A C 1
ATOM 579 O O . PHE A 1 75 ? -26.857 -2.316 40.004 1.00 97.19 75 PHE A O 1
ATOM 586 N N . THR A 1 76 ? -27.198 -2.879 42.153 1.00 96.44 76 THR A N 1
ATOM 587 C CA . THR A 1 76 ? -25.982 -3.696 42.263 1.00 96.44 76 THR A CA 1
ATOM 588 C C . THR A 1 76 ? -25.999 -4.838 41.250 1.00 96.44 76 THR A C 1
ATOM 590 O O . THR A 1 76 ? -25.019 -5.023 40.531 1.00 96.44 76 THR A O 1
ATOM 593 N N . MET A 1 77 ? -27.131 -5.532 41.104 1.00 96.25 77 MET A N 1
ATOM 594 C CA . MET A 1 77 ? -27.280 -6.616 40.132 1.00 96.25 77 MET A CA 1
ATOM 595 C C . MET A 1 77 ? -27.142 -6.123 38.684 1.00 96.25 77 MET A C 1
ATOM 597 O O . MET A 1 77 ? -26.445 -6.744 37.882 1.00 96.25 77 MET A O 1
ATOM 601 N N . GLN A 1 78 ? -27.766 -4.994 38.334 1.00 97.81 78 GLN A N 1
ATOM 602 C CA . GLN A 1 78 ? -27.628 -4.389 37.006 1.00 97.81 78 GLN A CA 1
ATOM 603 C C . GLN A 1 78 ? -26.182 -3.973 36.729 1.00 97.81 78 GLN A C 1
ATOM 605 O O . GLN A 1 78 ? -25.677 -4.211 35.633 1.00 97.81 78 GLN A O 1
ATOM 610 N N . MET A 1 79 ? -25.505 -3.377 37.711 1.00 96.94 79 MET A N 1
ATOM 611 C CA . MET A 1 79 ? -24.113 -2.961 37.584 1.00 96.94 79 MET A CA 1
ATOM 612 C C . MET A 1 79 ? -23.193 -4.164 37.355 1.00 96.94 79 MET A C 1
ATOM 614 O O . MET A 1 79 ? -22.388 -4.139 36.426 1.00 96.94 79 MET A O 1
ATOM 618 N N . GLU A 1 80 ? -23.344 -5.235 38.135 1.00 96.56 80 GLU A N 1
ATOM 619 C CA . GLU A 1 80 ? -22.585 -6.478 37.950 1.00 96.56 80 GLU A CA 1
ATOM 620 C C . GLU A 1 80 ? -22.859 -7.113 36.583 1.00 96.56 80 GLU A C 1
ATOM 622 O O . GLU A 1 80 ? -21.927 -7.517 35.886 1.00 96.56 80 GLU A O 1
ATOM 627 N N . GLN A 1 81 ? -24.121 -7.131 36.146 1.00 96.62 81 GLN A N 1
ATOM 628 C CA . GLN A 1 81 ? -24.500 -7.640 34.830 1.00 96.62 81 GLN A CA 1
ATOM 629 C C . GLN A 1 81 ? -23.872 -6.819 33.693 1.00 96.62 81 GLN A C 1
ATOM 631 O O . GLN A 1 81 ? -23.354 -7.388 32.729 1.00 96.62 81 GLN A O 1
ATOM 636 N N . GLN A 1 82 ? -23.897 -5.486 33.787 1.00 97.25 82 GLN A N 1
ATOM 637 C CA . GLN A 1 82 ? -23.272 -4.602 32.799 1.00 97.25 82 GLN A CA 1
ATOM 638 C C . GLN A 1 82 ? -21.748 -4.756 32.791 1.00 97.25 82 GLN A C 1
ATOM 640 O O . GLN A 1 82 ? -21.149 -4.789 31.713 1.00 97.25 82 GLN A O 1
ATOM 645 N N . LEU A 1 83 ? -21.124 -4.903 33.964 1.00 97.62 83 LEU A N 1
ATOM 646 C CA . LEU A 1 83 ? -19.688 -5.142 34.093 1.00 97.62 83 LEU A CA 1
ATOM 647 C C . LEU A 1 83 ? -19.297 -6.470 33.429 1.00 97.62 83 LEU A C 1
ATOM 649 O O . LEU A 1 83 ? -18.381 -6.498 32.610 1.00 97.62 83 LEU A O 1
ATOM 653 N N . ALA A 1 84 ? -20.042 -7.545 33.702 1.00 96.81 84 ALA A N 1
ATOM 654 C CA . ALA A 1 84 ? -19.820 -8.856 33.096 1.00 96.81 84 ALA A CA 1
ATOM 655 C C . ALA A 1 84 ? -20.013 -8.825 31.571 1.00 96.81 84 ALA A C 1
ATOM 657 O O . ALA A 1 84 ? -19.165 -9.314 30.826 1.00 96.81 84 ALA A O 1
ATOM 658 N N . SER A 1 85 ? -21.084 -8.186 31.089 1.00 97.69 85 SER A N 1
ATOM 659 C CA . SER A 1 85 ? -21.335 -7.996 29.654 1.00 97.69 85 SER A CA 1
ATOM 660 C C . SER A 1 85 ? -20.206 -7.214 28.978 1.00 97.69 85 SER A C 1
ATOM 662 O O . SER A 1 85 ? -19.756 -7.576 27.893 1.00 97.69 85 SER A O 1
ATOM 664 N N . THR A 1 86 ? -19.741 -6.131 29.602 1.00 97.12 86 THR A N 1
ATOM 665 C CA . THR A 1 86 ? -18.655 -5.310 29.050 1.00 97.12 86 THR A CA 1
ATOM 666 C C . THR A 1 86 ? -17.342 -6.082 29.037 1.00 97.12 86 THR A C 1
ATOM 668 O O . THR A 1 86 ? -16.636 -6.052 28.036 1.00 97.12 86 THR A O 1
ATOM 671 N N . SER A 1 87 ? -17.049 -6.838 30.097 1.00 98.06 87 SER A N 1
ATOM 672 C CA . SER A 1 87 ? -15.863 -7.695 30.162 1.00 98.06 87 SER A CA 1
ATOM 673 C C . SER A 1 87 ? -15.862 -8.771 29.074 1.00 98.06 87 SER A C 1
ATOM 675 O O . SER A 1 87 ? -14.820 -9.019 28.477 1.00 98.06 87 SER A O 1
ATOM 677 N N . LEU A 1 88 ? -17.013 -9.385 28.780 1.00 97.69 88 LEU A N 1
ATOM 678 C CA . LEU A 1 88 ? -17.127 -10.362 27.693 1.00 97.69 88 LEU A CA 1
ATOM 679 C C . LEU A 1 88 ? -16.913 -9.719 26.321 1.00 97.69 88 LEU A C 1
ATOM 681 O O . LEU A 1 88 ? -16.177 -10.257 25.499 1.00 97.69 88 LEU A O 1
ATOM 685 N N . LYS A 1 89 ? -17.518 -8.550 26.079 1.00 97.69 89 LYS A N 1
ATOM 686 C CA . LYS A 1 89 ? -17.309 -7.805 24.828 1.00 97.69 89 LYS A CA 1
ATOM 687 C C . LYS A 1 89 ? -15.850 -7.390 24.654 1.00 97.69 89 LYS A C 1
ATOM 689 O O . LYS A 1 89 ? -15.346 -7.451 23.541 1.00 97.69 89 LYS A O 1
ATOM 694 N N . LEU A 1 90 ? -15.172 -6.996 25.733 1.00 97.75 90 LEU A N 1
ATOM 695 C CA . LEU A 1 90 ? -13.738 -6.698 25.701 1.00 97.75 90 LEU A CA 1
ATOM 696 C C . LEU A 1 90 ? -12.926 -7.932 25.309 1.00 97.75 90 LEU A C 1
ATOM 698 O O . LEU A 1 90 ? -12.123 -7.842 24.394 1.00 97.75 90 LEU A O 1
ATOM 702 N N . GLN A 1 91 ? -13.213 -9.093 25.899 1.00 97.19 91 GLN A N 1
ATOM 703 C CA . GLN A 1 91 ? -12.543 -10.341 25.532 1.00 97.19 91 GLN A CA 1
ATOM 704 C C . GLN A 1 91 ? -12.771 -10.725 24.057 1.00 97.19 91 GLN A C 1
ATOM 706 O O . GLN A 1 91 ? -11.853 -11.188 23.384 1.00 97.19 91 GLN A O 1
ATOM 711 N N . GLU A 1 92 ? -13.983 -10.524 23.534 1.00 97.50 92 GLU A N 1
ATOM 712 C CA . GLU A 1 92 ? -14.282 -10.756 22.115 1.00 97.50 92 GLU A CA 1
ATOM 713 C C . GLU A 1 92 ? -13.525 -9.773 21.207 1.00 97.50 92 GLU A C 1
ATOM 715 O O . GLU A 1 92 ? -13.018 -10.150 20.150 1.00 97.50 92 GLU A O 1
ATOM 720 N N . HIS A 1 93 ? -13.446 -8.503 21.606 1.00 97.31 93 HIS A N 1
ATOM 721 C CA . HIS A 1 93 ? -12.679 -7.496 20.881 1.00 97.31 93 HIS A CA 1
ATOM 722 C C . HIS A 1 93 ? -11.176 -7.797 20.911 1.00 97.31 93 HIS A C 1
ATOM 724 O O . HIS A 1 93 ? -10.539 -7.640 19.875 1.00 97.31 93 HIS A O 1
ATOM 730 N N . ASP A 1 94 ? -10.632 -8.280 22.030 1.00 97.69 94 ASP A N 1
ATOM 731 C CA . ASP A 1 94 ? -9.229 -8.692 22.143 1.00 97.69 94 ASP A CA 1
ATOM 732 C C . ASP A 1 94 ? -8.912 -9.835 21.170 1.00 97.69 94 ASP A C 1
ATOM 734 O O . ASP A 1 94 ? -7.957 -9.742 20.405 1.00 97.69 94 ASP A O 1
ATOM 738 N N . GLN A 1 95 ? -9.776 -10.855 21.085 1.00 97.38 95 GLN A N 1
ATOM 739 C CA . GLN A 1 95 ? -9.608 -11.939 20.107 1.00 97.38 95 GLN A CA 1
ATOM 740 C C . GLN A 1 95 ? -9.625 -11.429 18.662 1.00 97.38 95 GLN A C 1
ATOM 742 O O . GLN A 1 95 ? -8.774 -11.798 17.855 1.00 97.38 95 GLN A O 1
ATOM 747 N N . LYS A 1 96 ? -10.568 -10.541 18.324 1.00 97.62 96 LYS A N 1
ATOM 748 C CA . LYS A 1 96 ? -10.626 -9.940 16.981 1.00 97.62 96 LYS A CA 1
ATOM 749 C C . LYS A 1 96 ? -9.408 -9.069 16.685 1.00 97.62 96 LYS A C 1
ATOM 751 O O . LYS A 1 96 ? -9.000 -8.977 15.528 1.00 97.62 96 LYS A O 1
ATOM 756 N N . LEU A 1 97 ? -8.849 -8.406 17.696 1.00 98.25 97 LEU A N 1
ATOM 757 C CA . LEU A 1 97 ? -7.626 -7.621 17.561 1.00 98.25 97 LEU A CA 1
ATOM 758 C C . LEU A 1 97 ? -6.412 -8.520 17.326 1.00 98.25 97 LEU A C 1
ATOM 760 O O . LEU A 1 97 ? -5.622 -8.202 16.441 1.00 98.25 97 LEU A O 1
ATOM 764 N N . ASP A 1 98 ? -6.305 -9.650 18.023 1.00 97.94 98 ASP A N 1
ATOM 765 C CA . ASP A 1 98 ? -5.244 -10.638 17.798 1.00 97.94 98 ASP A CA 1
ATOM 766 C C . ASP A 1 98 ? -5.314 -11.222 16.377 1.00 97.94 98 ASP A C 1
ATOM 768 O O . ASP A 1 98 ? -4.307 -11.280 15.667 1.00 97.94 98 ASP A O 1
ATOM 772 N N . GLU A 1 99 ? -6.512 -11.585 15.909 1.00 97.62 99 GLU A N 1
ATOM 773 C CA . GLU A 1 99 ? -6.729 -12.055 14.534 1.00 97.62 99 GLU A CA 1
ATOM 774 C C . GLU A 1 99 ? -6.383 -10.979 13.494 1.00 97.62 99 GLU A C 1
ATOM 776 O O . GLU A 1 99 ? -5.753 -11.260 12.470 1.00 97.62 99 GLU A O 1
ATOM 781 N N . ALA A 1 100 ? -6.781 -9.728 13.747 1.00 97.38 100 ALA A N 1
ATOM 782 C CA . ALA A 1 100 ? -6.454 -8.611 12.873 1.00 97.38 100 ALA A CA 1
ATOM 783 C C . ALA A 1 100 ? -4.943 -8.343 12.838 1.00 97.38 100 ALA A C 1
ATOM 785 O O . ALA A 1 100 ? -4.408 -8.098 11.758 1.00 97.38 100 ALA A O 1
ATOM 786 N N . ALA A 1 101 ? -4.259 -8.428 13.981 1.00 97.44 101 ALA A N 1
ATOM 787 C CA . ALA A 1 101 ? -2.814 -8.269 14.080 1.00 97.44 101 ALA A CA 1
ATOM 788 C C . ALA A 1 101 ? -2.074 -9.373 13.311 1.00 97.44 101 ALA A C 1
ATOM 790 O O . ALA A 1 101 ? -1.178 -9.064 12.531 1.00 97.44 101 ALA A O 1
ATOM 791 N N . ALA A 1 102 ? -2.502 -10.633 13.439 1.00 97.19 102 ALA A N 1
ATOM 792 C CA . ALA A 1 102 ? -1.930 -11.746 12.680 1.00 97.19 102 ALA A CA 1
ATOM 793 C C . ALA A 1 102 ? -2.107 -11.566 11.162 1.00 97.19 102 ALA A C 1
ATOM 795 O O . ALA A 1 102 ? -1.174 -11.787 10.391 1.00 97.19 102 ALA A O 1
ATOM 796 N N . ARG A 1 103 ? -3.286 -11.106 10.718 1.00 97.38 103 ARG A N 1
ATOM 797 C CA . ARG A 1 103 ? -3.521 -10.807 9.297 1.00 97.38 103 ARG A CA 1
ATOM 798 C C . ARG A 1 103 ? -2.654 -9.647 8.802 1.00 97.38 103 ARG A C 1
ATOM 800 O O . ARG A 1 103 ? -2.216 -9.678 7.656 1.00 97.38 103 ARG A O 1
ATOM 807 N N . ILE A 1 104 ? -2.436 -8.621 9.628 1.00 97.81 104 ILE A N 1
ATOM 808 C CA . ILE A 1 104 ? -1.558 -7.492 9.291 1.00 97.81 104 ILE A CA 1
ATOM 809 C C . ILE A 1 104 ? -0.113 -7.975 9.143 1.00 97.81 104 ILE A C 1
ATOM 811 O O . ILE A 1 104 ? 0.501 -7.658 8.132 1.00 97.81 104 ILE A O 1
ATOM 815 N N . ASP A 1 105 ? 0.390 -8.795 10.066 1.00 97.81 105 ASP A N 1
ATOM 816 C CA . ASP A 1 105 ? 1.749 -9.355 10.001 1.00 97.81 105 ASP A CA 1
ATOM 817 C C . ASP A 1 105 ? 1.970 -10.180 8.718 1.00 97.81 105 ASP A C 1
ATOM 819 O O . ASP A 1 105 ? 2.946 -9.983 7.989 1.00 97.81 105 ASP A O 1
ATOM 823 N N . GLU A 1 106 ? 1.005 -11.033 8.353 1.00 97.69 106 GLU A N 1
ATOM 824 C CA . GLU A 1 106 ? 1.057 -11.793 7.097 1.00 97.69 106 GLU A CA 1
ATOM 825 C C . GLU A 1 106 ? 1.080 -10.869 5.866 1.00 97.69 106 GLU A C 1
ATOM 827 O O . GLU A 1 106 ? 1.861 -11.079 4.929 1.00 97.69 106 GLU A O 1
ATOM 832 N N . GLN A 1 107 ? 0.249 -9.822 5.867 1.00 97.75 107 GLN A N 1
ATOM 833 C CA . GLN A 1 107 ? 0.209 -8.835 4.788 1.00 97.75 107 GLN A CA 1
ATOM 834 C C . GLN A 1 107 ? 1.507 -8.030 4.694 1.00 97.75 107 GLN A C 1
ATOM 836 O O . GLN A 1 107 ? 1.992 -7.798 3.587 1.00 97.75 107 GLN A O 1
ATOM 841 N N . GLU A 1 108 ? 2.089 -7.622 5.819 1.00 97.62 108 GLU A N 1
ATOM 842 C CA . GLU A 1 108 ? 3.360 -6.900 5.870 1.00 97.62 108 GLU A CA 1
ATOM 843 C C . GLU A 1 108 ? 4.508 -7.757 5.331 1.00 97.62 108 GLU A C 1
ATOM 845 O O . GLU A 1 108 ? 5.290 -7.285 4.499 1.00 97.62 108 GLU A O 1
ATOM 850 N N . ASN A 1 109 ? 4.559 -9.037 5.703 1.00 97.56 109 ASN A N 1
ATOM 851 C CA . ASN A 1 109 ? 5.542 -9.972 5.168 1.00 97.56 109 ASN A CA 1
ATOM 852 C C . ASN A 1 109 ? 5.369 -10.182 3.652 1.00 97.56 109 ASN A C 1
ATOM 854 O O . ASN A 1 109 ? 6.344 -10.138 2.898 1.00 97.56 109 ASN A O 1
ATOM 858 N N . TRP A 1 110 ? 4.133 -10.347 3.167 1.00 98.06 110 TRP A N 1
ATOM 859 C CA . TRP A 1 110 ? 3.878 -10.465 1.728 1.00 98.06 110 TRP A CA 1
ATOM 860 C C . TRP A 1 110 ? 4.264 -9.193 0.967 1.00 98.06 110 TRP A C 1
ATOM 862 O O . TRP A 1 110 ? 4.886 -9.272 -0.094 1.00 98.06 110 TRP A O 1
ATOM 872 N N . LEU A 1 111 ? 3.947 -8.016 1.514 1.00 97.56 111 LEU A N 1
ATOM 873 C CA . LEU A 1 111 ? 4.339 -6.732 0.934 1.00 97.56 111 LEU A CA 1
ATOM 874 C C . LEU A 1 111 ? 5.861 -6.582 0.872 1.00 97.56 111 LEU A C 1
ATOM 876 O O . LEU A 1 111 ? 6.372 -6.065 -0.121 1.00 97.56 111 LEU A O 1
ATOM 880 N N . ALA A 1 112 ? 6.591 -7.051 1.886 1.00 97.69 112 ALA A N 1
ATOM 881 C CA . ALA A 1 112 ? 8.050 -7.053 1.870 1.00 97.69 112 ALA A CA 1
ATOM 882 C C . ALA A 1 112 ? 8.598 -7.911 0.717 1.00 97.69 112 ALA A C 1
ATOM 884 O O . ALA A 1 112 ? 9.388 -7.416 -0.090 1.00 97.69 112 ALA A O 1
ATOM 885 N N . VAL A 1 113 ? 8.109 -9.148 0.574 1.00 97.75 113 VAL A N 1
ATOM 886 C CA . VAL A 1 113 ? 8.508 -10.061 -0.514 1.00 97.75 113 VAL A CA 1
ATOM 887 C C . VAL A 1 113 ? 8.138 -9.496 -1.890 1.00 97.75 113 VAL A C 1
ATOM 889 O O . VAL A 1 113 ? 8.943 -9.533 -2.822 1.00 97.75 113 VAL A O 1
ATOM 892 N N . ALA A 1 114 ? 6.937 -8.934 -2.036 1.00 97.88 114 ALA A N 1
ATOM 893 C CA . ALA A 1 114 ? 6.488 -8.334 -3.288 1.00 97.88 114 ALA A CA 1
ATOM 894 C C . ALA A 1 114 ? 7.345 -7.120 -3.679 1.00 97.88 114 ALA A C 1
ATOM 896 O O . ALA A 1 114 ? 7.723 -6.978 -4.843 1.00 97.88 114 ALA A O 1
ATOM 897 N N . ASN A 1 115 ? 7.693 -6.265 -2.714 1.00 98.06 115 ASN A N 1
ATOM 898 C CA . ASN A 1 115 ? 8.581 -5.130 -2.946 1.00 98.06 115 ASN A CA 1
ATOM 899 C C . ASN A 1 115 ? 9.985 -5.581 -3.367 1.00 98.06 115 ASN A C 1
ATOM 901 O O . ASN A 1 115 ? 10.553 -4.990 -4.285 1.00 98.06 115 ASN A O 1
ATOM 905 N N . GLU A 1 116 ? 10.530 -6.633 -2.754 1.00 98.00 116 GLU A N 1
ATOM 906 C CA . GLU A 1 116 ? 11.819 -7.202 -3.157 1.00 98.00 116 GLU A CA 1
ATOM 907 C C . GLU A 1 116 ? 11.776 -7.726 -4.602 1.00 98.00 116 GLU A C 1
ATOM 909 O O . GLU A 1 116 ? 12.635 -7.381 -5.417 1.00 98.00 116 GLU A O 1
ATOM 914 N N . ALA A 1 117 ? 10.733 -8.477 -4.964 1.00 97.81 117 ALA A N 1
ATOM 915 C CA . ALA A 1 117 ? 10.546 -8.968 -6.328 1.00 97.81 117 ALA A CA 1
ATOM 916 C C . ALA A 1 117 ? 10.407 -7.822 -7.348 1.00 97.81 117 ALA A C 1
ATOM 918 O O . ALA A 1 117 ? 10.986 -7.876 -8.435 1.00 97.81 117 ALA A O 1
ATOM 919 N N . LEU A 1 118 ? 9.685 -6.750 -6.999 1.00 98.12 118 LEU A N 1
ATOM 920 C CA . LEU A 1 118 ? 9.570 -5.560 -7.846 1.00 98.12 118 LEU A CA 1
ATOM 921 C C . LEU A 1 118 ? 10.915 -4.852 -8.028 1.00 98.12 118 LEU A C 1
ATOM 923 O O . LEU A 1 118 ? 11.226 -4.407 -9.133 1.00 98.12 118 LEU A O 1
ATOM 927 N N . GLN A 1 119 ? 11.734 -4.765 -6.979 1.00 97.88 119 GLN A N 1
ATOM 928 C CA . GLN A 1 119 ? 13.079 -4.200 -7.082 1.00 97.88 119 GLN A CA 1
ATOM 929 C C . GLN A 1 119 ? 13.974 -5.035 -8.000 1.00 97.88 119 GLN A C 1
ATOM 931 O O . GLN A 1 119 ? 14.658 -4.468 -8.855 1.00 97.88 119 GLN A O 1
ATOM 936 N N . GLN A 1 120 ? 13.933 -6.363 -7.875 1.00 97.56 120 GLN A N 1
ATOM 937 C CA . GLN A 1 120 ? 14.659 -7.269 -8.767 1.00 97.56 120 GLN A CA 1
ATOM 938 C C . GLN A 1 120 ? 14.218 -7.070 -10.223 1.00 97.56 120 GLN A C 1
ATOM 940 O O . GLN A 1 120 ? 15.054 -6.821 -11.092 1.00 97.56 120 GLN A O 1
ATOM 945 N N . LEU A 1 121 ? 12.907 -7.052 -10.480 1.00 98.12 121 LEU A N 1
ATOM 946 C CA . LEU A 1 121 ? 12.359 -6.834 -11.818 1.00 98.12 121 LEU A CA 1
ATOM 947 C C . LEU A 1 121 ? 12.763 -5.472 -12.403 1.00 98.12 121 LEU A C 1
ATOM 949 O O . LEU A 1 121 ? 13.080 -5.372 -13.588 1.00 98.12 121 LEU A O 1
ATOM 953 N N . LEU A 1 122 ? 12.792 -4.412 -11.590 1.00 98.38 122 LEU A N 1
ATOM 954 C CA . LEU A 1 122 ? 13.249 -3.090 -12.027 1.00 98.38 122 LEU A CA 1
ATOM 955 C C . LEU A 1 122 ? 14.734 -3.094 -12.413 1.00 98.38 122 LEU A C 1
ATOM 957 O O . LEU A 1 122 ? 15.107 -2.485 -13.421 1.00 98.38 122 LEU A O 1
ATOM 961 N N . MET A 1 123 ? 15.582 -3.788 -11.649 1.00 97.69 123 MET A N 1
ATOM 962 C CA . MET A 1 123 ? 16.999 -3.949 -11.990 1.00 97.69 123 MET A CA 1
ATOM 963 C C . MET A 1 123 ? 17.178 -4.733 -13.294 1.00 97.69 123 MET A C 1
ATOM 965 O O . MET A 1 123 ? 17.985 -4.345 -14.147 1.00 97.69 123 MET A O 1
ATOM 969 N N . GLU A 1 124 ? 16.401 -5.798 -13.486 1.00 97.75 124 GLU A N 1
ATOM 970 C CA . GLU A 1 124 ? 16.406 -6.584 -14.719 1.00 97.75 124 GLU A CA 1
ATOM 971 C C . GLU A 1 124 ? 15.941 -5.758 -15.916 1.00 97.75 124 GLU A C 1
ATOM 973 O O . GLU A 1 124 ? 16.616 -5.736 -16.946 1.00 97.75 124 GLU A O 1
ATOM 978 N N . HIS A 1 125 ? 14.843 -5.014 -15.773 1.00 97.88 125 HIS A N 1
ATOM 979 C CA . HIS A 1 125 ? 14.332 -4.133 -16.817 1.00 97.88 125 HIS A CA 1
ATOM 980 C C . HIS A 1 125 ? 15.374 -3.088 -17.222 1.00 97.88 125 HIS A C 1
ATOM 982 O O . HIS A 1 125 ? 15.637 -2.911 -18.410 1.00 97.88 125 HIS A O 1
ATOM 988 N N . LYS A 1 126 ? 16.029 -2.438 -16.251 1.00 97.81 126 LYS A N 1
ATOM 989 C CA . LYS A 1 126 ? 17.11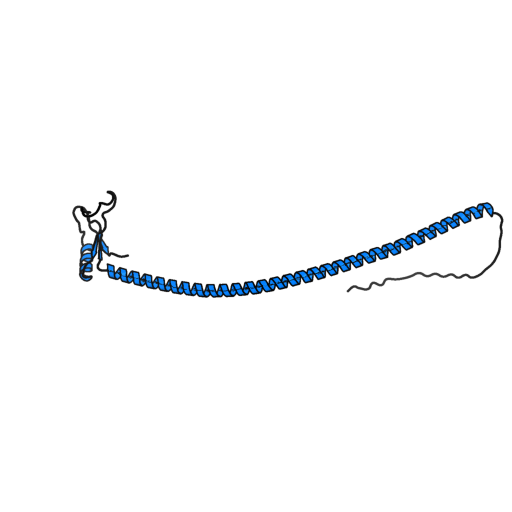2 -1.485 -16.529 1.00 97.81 126 LYS A CA 1
ATOM 990 C C . LYS A 1 126 ? 18.259 -2.148 -17.293 1.00 97.81 126 LYS A C 1
ATOM 992 O O . LYS A 1 126 ? 18.718 -1.616 -18.300 1.00 97.81 126 LYS A O 1
ATOM 997 N N . THR A 1 127 ? 18.676 -3.334 -16.858 1.00 97.81 127 THR A N 1
ATOM 998 C CA . THR A 1 127 ? 19.743 -4.100 -17.516 1.00 97.81 127 THR A CA 1
ATOM 999 C C . THR A 1 127 ? 19.366 -4.468 -18.953 1.00 97.81 127 THR A C 1
ATOM 1001 O O . THR A 1 127 ? 20.186 -4.374 -19.867 1.00 97.81 127 THR A O 1
ATOM 1004 N N . LEU A 1 128 ? 18.122 -4.891 -19.183 1.00 97.69 128 LEU A N 1
ATOM 1005 C CA . LEU A 1 128 ? 17.615 -5.204 -20.517 1.00 97.69 128 LEU A CA 1
ATOM 1006 C C . LEU A 1 128 ? 17.532 -3.957 -21.396 1.00 97.69 128 LEU A C 1
ATOM 1008 O O . LEU A 1 128 ? 17.914 -4.018 -22.562 1.00 97.69 128 LEU A O 1
ATOM 1012 N N . GLN A 1 129 ? 17.097 -2.829 -20.842 1.00 97.62 129 GLN A N 1
ATOM 1013 C CA . GLN A 1 129 ? 17.043 -1.554 -21.547 1.00 97.62 129 GLN A CA 1
ATOM 1014 C C . GLN A 1 129 ? 18.444 -1.087 -21.971 1.00 97.62 129 GLN A C 1
ATOM 1016 O O . GLN A 1 129 ? 18.630 -0.670 -23.112 1.00 97.62 129 GLN A O 1
ATOM 1021 N N . GLU A 1 130 ? 19.448 -1.222 -21.103 1.00 96.38 130 GLU A N 1
ATOM 1022 C CA . GLU A 1 130 ? 20.847 -0.928 -21.434 1.00 96.38 130 GLU A CA 1
ATOM 1023 C C . GLU A 1 130 ? 21.383 -1.858 -22.534 1.00 96.38 130 GLU A C 1
ATOM 1025 O O . GLU A 1 130 ? 22.025 -1.391 -23.476 1.00 96.38 130 GLU A O 1
ATOM 1030 N N . LYS A 1 131 ? 21.068 -3.162 -22.473 1.00 96.62 131 LYS A N 1
ATOM 1031 C CA . LYS A 1 131 ? 21.430 -4.129 -23.526 1.00 96.62 131 LYS A CA 1
ATOM 1032 C C . LYS A 1 131 ? 20.762 -3.807 -24.861 1.00 96.62 131 LYS A C 1
ATOM 1034 O O . LYS A 1 131 ? 21.413 -3.898 -25.899 1.00 96.62 131 LYS A O 1
ATOM 1039 N N . LEU A 1 132 ? 19.482 -3.434 -24.847 1.00 96.00 132 LEU A N 1
ATOM 1040 C CA . LEU A 1 132 ? 18.751 -3.042 -26.050 1.00 96.00 132 LEU A CA 1
ATOM 1041 C C . LEU A 1 132 ? 19.377 -1.790 -26.663 1.00 96.00 132 LEU A C 1
ATOM 1043 O O . LEU A 1 132 ? 19.649 -1.775 -27.860 1.00 96.00 132 LEU A O 1
ATOM 1047 N N . ASN A 1 133 ? 19.686 -0.790 -25.837 1.00 93.69 133 ASN A N 1
ATOM 1048 C CA . ASN A 1 133 ? 20.341 0.432 -26.284 1.00 93.69 133 ASN A CA 1
ATOM 1049 C C . ASN A 1 133 ? 21.751 0.173 -26.853 1.00 93.69 133 ASN A C 1
ATOM 1051 O O . ASN A 1 133 ? 22.109 0.751 -27.878 1.00 93.69 133 ASN A O 1
ATOM 1055 N N . ASP A 1 134 ? 22.550 -0.718 -26.249 1.00 93.81 134 ASP A N 1
ATOM 1056 C CA . ASP A 1 134 ? 23.860 -1.119 -26.796 1.00 93.81 134 ASP A CA 1
ATOM 1057 C C . ASP A 1 134 ? 23.712 -1.836 -28.147 1.00 93.81 134 ASP A C 1
ATOM 1059 O O . ASP A 1 134 ? 24.420 -1.508 -29.103 1.00 93.81 134 ASP A O 1
ATOM 1063 N N . LEU A 1 135 ? 22.766 -2.774 -28.268 1.00 92.88 135 LEU A N 1
ATOM 1064 C CA . LEU A 1 135 ? 22.497 -3.468 -29.530 1.00 92.88 135 LEU A CA 1
ATOM 1065 C C . LEU A 1 135 ? 22.021 -2.506 -30.620 1.00 92.88 135 LEU A C 1
ATOM 1067 O O . LEU A 1 135 ? 22.519 -2.564 -31.747 1.00 92.88 135 LEU A O 1
ATOM 1071 N N . GLU A 1 136 ? 21.106 -1.597 -30.292 1.00 91.38 136 GLU A N 1
ATOM 1072 C CA . GLU A 1 136 ? 20.622 -0.589 -31.228 1.00 91.38 136 GLU A CA 1
ATOM 1073 C C . GLU A 1 136 ? 21.752 0.356 -31.654 1.00 91.38 136 GLU A C 1
ATOM 1075 O O . GLU A 1 136 ? 21.974 0.557 -32.851 1.00 91.38 136 GLU A O 1
ATOM 1080 N N . SER A 1 137 ? 22.548 0.841 -30.697 1.00 90.50 137 SER A N 1
ATOM 1081 C CA . SER A 1 137 ? 23.721 1.680 -30.959 1.00 90.50 137 SER A CA 1
ATOM 1082 C C . SER A 1 137 ? 24.724 0.985 -31.883 1.00 90.50 137 SER A C 1
ATOM 1084 O O . SER A 1 137 ? 25.249 1.600 -32.813 1.00 90.50 137 SER A O 1
ATOM 1086 N N . ARG A 1 138 ? 24.983 -0.315 -31.683 1.00 89.00 138 ARG A N 1
ATOM 1087 C CA . ARG A 1 138 ? 25.870 -1.109 -32.553 1.00 89.00 138 ARG A CA 1
ATOM 1088 C C . ARG A 1 138 ? 25.286 -1.310 -33.943 1.00 89.00 138 ARG A C 1
ATOM 1090 O O . ARG A 1 138 ? 26.024 -1.174 -34.918 1.00 89.00 138 ARG A O 1
ATOM 1097 N N . SER A 1 139 ? 23.988 -1.590 -34.030 1.00 89.94 139 SER A N 1
ATOM 1098 C CA . SER A 1 139 ? 23.275 -1.765 -35.297 1.00 89.94 139 SER A CA 1
ATOM 1099 C C . SER A 1 139 ? 23.267 -0.480 -36.129 1.00 89.94 139 SER A C 1
ATOM 1101 O O . SER A 1 139 ? 23.415 -0.537 -37.347 1.00 89.94 139 SER A O 1
ATOM 1103 N N . ARG A 1 140 ? 23.124 0.686 -35.485 1.00 90.62 140 ARG A N 1
ATOM 1104 C CA . ARG A 1 140 ? 23.097 2.002 -36.145 1.00 90.62 140 ARG A CA 1
ATOM 1105 C C . ARG A 1 140 ? 24.472 2.650 -36.286 1.00 90.62 140 ARG A C 1
ATOM 1107 O O . ARG A 1 140 ? 24.605 3.669 -36.955 1.00 90.62 140 ARG A O 1
ATOM 1114 N N . ARG A 1 141 ? 25.537 2.069 -35.721 1.00 91.50 141 ARG A N 1
ATOM 1115 C CA . ARG A 1 141 ? 26.886 2.673 -35.709 1.00 91.50 141 ARG A CA 1
ATOM 1116 C C . ARG A 1 141 ? 27.421 3.001 -37.106 1.00 91.50 141 ARG A C 1
ATOM 1118 O O . ARG A 1 141 ? 28.230 3.922 -37.266 1.00 91.50 141 ARG A O 1
ATOM 1125 N N . THR A 1 142 ? 27.012 2.224 -38.105 1.00 93.19 142 THR A N 1
ATOM 1126 C CA . THR A 1 142 ? 27.385 2.396 -39.513 1.00 93.19 142 THR A CA 1
ATOM 1127 C C . THR A 1 142 ? 26.413 3.261 -40.307 1.00 93.19 142 THR A C 1
ATOM 1129 O O . THR A 1 142 ? 26.653 3.487 -41.490 1.00 93.19 142 THR A O 1
ATOM 1132 N N . ASN A 1 143 ? 25.362 3.777 -39.678 1.00 94.50 143 ASN A N 1
ATOM 1133 C CA . ASN A 1 143 ? 24.382 4.639 -40.313 1.00 94.50 143 ASN A CA 1
ATOM 1134 C C . ASN A 1 143 ? 24.799 6.113 -40.222 1.00 94.50 143 ASN A C 1
ATOM 1136 O O . ASN A 1 143 ? 25.403 6.564 -39.243 1.00 94.50 143 ASN A O 1
ATOM 1140 N N . VAL A 1 144 ? 24.445 6.874 -41.254 1.00 93.56 144 VAL A N 1
ATOM 1141 C CA . VAL A 1 144 ? 24.474 8.342 -41.265 1.00 93.56 144 VAL A CA 1
ATOM 1142 C C . VAL A 1 144 ? 23.118 8.827 -41.734 1.00 93.56 144 VAL A C 1
ATOM 1144 O O . VAL A 1 144 ? 22.589 8.329 -42.731 1.00 93.56 144 VAL A O 1
ATOM 1147 N N . ARG A 1 145 ? 22.568 9.808 -41.027 1.00 93.81 145 ARG A N 1
ATOM 1148 C CA . ARG A 1 145 ? 21.320 10.466 -41.386 1.00 93.81 145 ARG A CA 1
ATOM 1149 C C . ARG A 1 145 ? 21.627 11.750 -42.146 1.00 93.81 145 ARG A C 1
ATOM 1151 O O . ARG A 1 145 ? 22.455 12.548 -41.718 1.00 93.81 145 ARG A O 1
ATOM 1158 N N . ILE A 1 146 ? 20.978 11.926 -43.288 1.00 92.12 146 ILE A N 1
ATOM 1159 C CA . ILE A 1 146 ? 21.173 13.063 -44.185 1.00 92.12 146 ILE A CA 1
ATOM 1160 C C . ILE A 1 146 ? 19.865 13.842 -44.267 1.00 92.12 146 ILE A C 1
ATOM 1162 O O . ILE A 1 146 ? 18.821 13.274 -44.591 1.00 92.12 146 ILE A O 1
ATOM 1166 N N . TYR A 1 147 ? 19.930 15.141 -44.006 1.00 91.06 147 TYR A N 1
ATOM 1167 C CA . TYR A 1 147 ? 18.800 16.064 -44.079 1.00 91.06 147 TYR A CA 1
ATOM 1168 C C . TYR A 1 147 ? 18.926 17.001 -45.279 1.00 91.06 147 TYR A C 1
ATOM 1170 O O . TYR A 1 147 ? 20.031 17.292 -45.738 1.00 91.06 147 TYR A O 1
ATOM 1178 N N . GLY A 1 148 ? 17.790 17.512 -45.761 1.00 87.44 148 GLY A N 1
ATOM 1179 C CA . GLY A 1 148 ? 17.749 18.515 -46.830 1.00 87.44 148 GLY A CA 1
ATOM 1180 C C . GLY A 1 148 ? 17.841 17.948 -48.248 1.00 87.44 148 GLY A C 1
ATOM 1181 O O . GLY A 1 148 ? 17.942 18.723 -49.199 1.00 87.44 148 GLY A O 1
ATOM 1182 N N . VAL A 1 149 ? 17.776 16.621 -48.407 1.00 86.75 149 VAL A N 1
ATOM 1183 C CA . VAL A 1 149 ? 17.706 15.981 -49.727 1.00 86.75 149 VAL A CA 1
ATOM 1184 C C . VAL A 1 149 ? 16.329 16.267 -50.343 1.00 86.75 149 VAL A C 1
ATOM 1186 O O . VAL A 1 149 ? 15.321 15.959 -49.708 1.00 86.75 149 VAL A O 1
ATOM 1189 N N . PRO A 1 150 ? 16.251 16.870 -51.544 1.00 80.94 150 PRO A N 1
ATOM 1190 C CA . PRO A 1 150 ? 14.974 17.151 -52.189 1.00 80.94 150 PRO A CA 1
ATOM 1191 C C . PRO A 1 150 ? 14.235 15.850 -52.523 1.00 80.94 150 PRO A C 1
ATOM 1193 O O . PRO A 1 150 ? 14.829 14.889 -53.013 1.00 80.94 150 PRO A O 1
ATOM 1196 N N . GLU A 1 151 ? 12.930 15.817 -52.262 1.00 78.25 151 GLU A N 1
ATOM 1197 C CA . GLU A 1 151 ? 12.128 14.613 -52.465 1.00 78.25 151 GLU A CA 1
ATOM 1198 C C . GLU A 1 151 ? 11.792 14.396 -53.947 1.00 78.25 151 GLU A C 1
ATOM 1200 O O . GLU A 1 151 ? 11.157 15.231 -54.597 1.00 78.25 151 GLU A O 1
ATOM 1205 N N . GLY A 1 152 ? 12.229 13.256 -54.487 1.00 69.88 152 GLY A N 1
ATOM 1206 C CA . GLY A 1 152 ? 11.865 12.789 -55.826 1.00 69.88 152 GLY A CA 1
ATOM 1207 C C . GLY A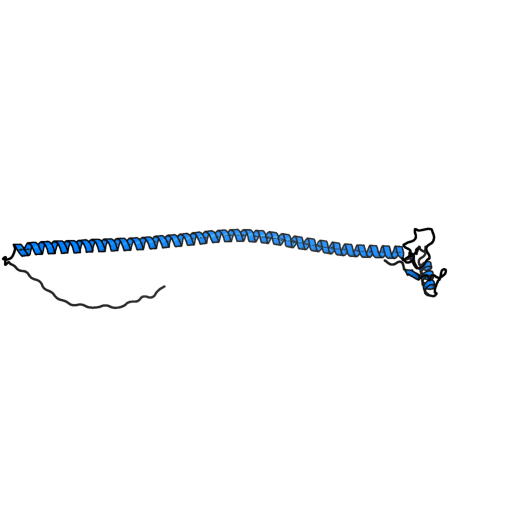 1 152 ? 10.528 12.033 -55.856 1.00 69.88 152 GLY A C 1
ATOM 1208 O O . GLY A 1 152 ? 9.908 11.784 -54.828 1.00 69.88 152 GLY A O 1
ATOM 1209 N N . ALA A 1 153 ? 10.098 11.598 -57.045 1.00 57.88 153 ALA A N 1
ATOM 1210 C CA . ALA A 1 153 ? 8.804 10.940 -57.296 1.00 57.88 153 ALA A CA 1
ATOM 1211 C C . ALA A 1 153 ? 8.617 9.535 -56.668 1.00 57.88 153 ALA A C 1
ATOM 1213 O O . ALA A 1 153 ? 7.600 8.891 -56.906 1.00 57.88 153 ALA A O 1
ATOM 1214 N N . LEU A 1 154 ? 9.592 9.040 -55.899 1.00 59.59 154 LEU A N 1
ATOM 1215 C CA . LEU A 1 154 ? 9.607 7.679 -55.347 1.00 59.59 154 LEU A CA 1
ATOM 1216 C C . LEU A 1 154 ? 8.824 7.541 -54.027 1.00 59.59 154 LEU A C 1
ATOM 1218 O O . LEU A 1 154 ? 8.652 6.426 -53.540 1.00 59.59 154 LEU A O 1
ATOM 1222 N N . ALA A 1 155 ? 8.330 8.643 -53.455 1.00 60.88 155 ALA A N 1
ATOM 1223 C CA . ALA A 1 155 ? 7.470 8.637 -52.274 1.00 60.88 155 ALA A CA 1
ATOM 1224 C C . ALA A 1 155 ? 6.351 9.687 -52.406 1.00 60.88 155 ALA A C 1
ATOM 1226 O O . ALA A 1 155 ? 6.552 10.716 -53.059 1.00 60.88 155 ALA A O 1
ATOM 1227 N N . PRO A 1 156 ? 5.167 9.459 -51.803 1.00 64.38 156 PRO A N 1
ATOM 1228 C CA . PRO A 1 156 ? 4.129 10.478 -51.737 1.00 64.38 156 PRO A CA 1
ATOM 1229 C C . PRO A 1 156 ? 4.684 11.701 -51.008 1.00 64.38 156 PRO A C 1
ATOM 1231 O O . PRO A 1 156 ? 5.132 11.594 -49.861 1.00 64.38 156 PRO A O 1
ATOM 1234 N N . LYS A 1 157 ? 4.659 12.847 -51.697 1.00 61.09 157 LYS A N 1
ATOM 1235 C CA . LYS A 1 157 ? 5.140 14.114 -51.149 1.00 61.09 157 LYS A CA 1
ATOM 1236 C C . LYS A 1 157 ? 4.414 14.384 -49.823 1.00 61.09 157 LYS A C 1
ATOM 1238 O O . LYS A 1 157 ? 3.182 14.289 -49.788 1.00 61.09 157 LYS A O 1
ATOM 1243 N N . PRO A 1 158 ? 5.128 14.708 -48.732 1.00 62.06 158 PRO A N 1
ATOM 1244 C CA . PRO A 1 158 ? 4.509 15.232 -47.532 1.00 62.06 158 PRO A CA 1
ATOM 1245 C C . PRO A 1 158 ? 3.791 16.541 -47.881 1.00 62.06 158 PRO A C 1
ATOM 1247 O O . PRO A 1 158 ? 3.955 17.087 -48.976 1.00 62.06 158 PRO A O 1
ATOM 1250 N N .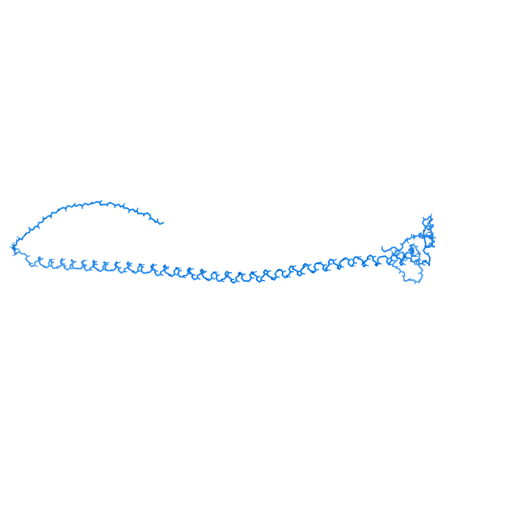 ASN A 1 159 ? 2.952 17.033 -46.967 1.00 67.19 159 ASN A N 1
ATOM 1251 C CA . ASN A 1 159 ? 2.251 18.296 -47.188 1.00 67.19 159 ASN A CA 1
ATOM 1252 C C . ASN A 1 159 ? 3.250 19.389 -47.636 1.00 67.19 159 ASN A C 1
ATOM 1254 O O . ASN A 1 159 ? 4.408 19.384 -47.220 1.00 67.19 159 ASN A O 1
ATOM 1258 N N . SER A 1 160 ? 2.816 20.319 -48.489 1.00 65.12 160 SER A N 1
ATOM 1259 C CA . SER A 1 160 ? 3.708 21.315 -49.110 1.00 65.12 160 SER A CA 1
ATOM 1260 C C . SER A 1 160 ? 4.421 22.252 -48.115 1.00 65.12 160 SER A C 1
ATOM 1262 O O . SER A 1 160 ? 5.256 23.046 -48.540 1.00 65.12 160 SER A O 1
ATOM 1264 N N . ALA A 1 161 ? 4.083 22.195 -46.823 1.00 68.94 161 ALA A N 1
ATOM 1265 C CA . ALA A 1 161 ? 4.663 23.001 -45.754 1.00 68.94 161 ALA A CA 1
ATOM 1266 C C . ALA A 1 161 ? 5.659 22.222 -44.866 1.00 68.94 161 ALA A C 1
ATOM 1268 O O . ALA A 1 161 ? 6.308 22.824 -44.012 1.00 68.94 161 ALA A O 1
ATOM 1269 N N . ALA A 1 162 ? 5.788 20.903 -45.033 1.00 69.75 162 ALA A N 1
ATOM 1270 C CA . ALA A 1 162 ? 6.662 20.068 -44.219 1.00 69.75 162 ALA A CA 1
ATOM 1271 C C . ALA A 1 162 ? 8.091 20.011 -44.796 1.00 69.75 162 ALA A C 1
ATOM 1273 O O . ALA A 1 162 ? 8.263 19.992 -46.018 1.00 69.75 162 ALA A O 1
ATOM 1274 N N . PRO A 1 163 ? 9.131 19.954 -43.941 1.00 73.19 163 PRO A N 1
ATOM 1275 C CA . PRO A 1 163 ? 10.505 19.795 -44.401 1.00 73.19 163 PRO A CA 1
ATOM 1276 C C . PRO A 1 163 ? 10.717 18.423 -45.075 1.00 73.19 163 PRO A C 1
ATOM 1278 O O . PRO A 1 163 ? 10.037 17.458 -44.712 1.00 73.19 163 PRO A O 1
ATOM 1281 N N . PRO A 1 164 ? 11.683 18.301 -46.009 1.00 81.25 164 PRO A N 1
ATOM 1282 C CA . PRO A 1 164 ? 12.018 17.025 -46.642 1.00 81.25 164 PRO A CA 1
ATOM 1283 C C . PRO A 1 164 ? 12.416 15.948 -45.624 1.00 81.25 164 PRO A C 1
ATOM 1285 O O . PRO A 1 164 ? 13.147 16.230 -44.667 1.00 81.25 164 PRO A O 1
ATOM 1288 N N . ARG A 1 165 ? 11.986 14.700 -45.844 1.00 85.12 165 ARG A N 1
ATOM 1289 C CA . ARG A 1 165 ? 12.352 13.558 -44.989 1.00 85.12 165 ARG A CA 1
ATOM 1290 C C . ARG A 1 165 ? 13.860 13.304 -45.007 1.00 85.12 165 ARG A C 1
ATOM 1292 O O . ARG A 1 165 ? 14.519 13.390 -46.041 1.00 85.12 165 ARG A O 1
ATOM 1299 N N . SER A 1 166 ? 14.406 12.919 -43.855 1.00 88.50 166 SER A N 1
ATOM 1300 C CA . SER A 1 166 ? 15.804 12.498 -43.758 1.00 88.50 166 SER A CA 1
ATOM 1301 C C . SER A 1 166 ? 16.027 11.133 -44.410 1.00 88.50 166 SER A C 1
ATOM 1303 O O . SER A 1 166 ? 15.204 10.232 -44.236 1.00 88.50 166 SER A O 1
ATOM 1305 N N . ILE A 1 167 ? 17.178 10.941 -45.046 1.00 89.69 167 ILE A N 1
ATOM 1306 C CA . ILE A 1 167 ? 17.609 9.651 -45.597 1.00 89.69 167 ILE A CA 1
ATOM 1307 C C . ILE A 1 167 ? 18.626 9.018 -44.647 1.00 89.69 167 ILE A C 1
ATOM 1309 O O . ILE A 1 167 ? 19.542 9.698 -44.191 1.00 89.69 167 ILE A O 1
ATOM 1313 N N . VAL A 1 168 ? 18.491 7.721 -44.368 1.00 91.81 168 VAL A N 1
ATOM 1314 C CA . VAL A 1 168 ? 19.493 6.951 -43.618 1.00 91.81 168 VAL A CA 1
ATOM 1315 C C . VAL A 1 168 ? 20.326 6.134 -44.598 1.00 91.81 168 VAL A C 1
ATOM 1317 O O . VAL A 1 168 ? 19.787 5.340 -45.365 1.00 91.81 168 VAL A O 1
ATOM 1320 N N . VAL A 1 169 ? 21.642 6.326 -44.568 1.00 93.50 169 VAL A N 1
ATOM 1321 C CA . VAL A 1 169 ? 22.601 5.577 -45.385 1.00 93.50 169 VAL A CA 1
ATOM 1322 C C . VAL A 1 169 ? 23.394 4.644 -44.480 1.00 93.50 169 VAL A C 1
ATOM 1324 O O . VAL A 1 169 ? 24.103 5.113 -43.590 1.00 93.50 169 VAL A O 1
ATOM 1327 N N . ASN A 1 170 ? 23.288 3.335 -44.716 1.00 94.38 170 ASN A N 1
ATOM 1328 C CA . ASN A 1 170 ? 24.075 2.322 -44.015 1.00 94.38 170 ASN A CA 1
ATOM 1329 C C . ASN A 1 170 ? 25.350 2.005 -44.808 1.00 94.38 170 ASN A C 1
ATOM 1331 O O . ASN A 1 170 ? 25.293 1.601 -45.970 1.00 94.38 170 ASN A O 1
ATOM 1335 N N . PHE A 1 171 ? 26.507 2.186 -44.177 1.00 94.44 171 PHE A N 1
ATOM 1336 C CA . PHE A 1 171 ? 27.802 1.867 -44.766 1.00 94.44 171 PHE A CA 1
ATOM 1337 C C . PHE A 1 171 ? 28.273 0.470 -44.354 1.00 94.44 171 PHE A C 1
ATOM 1339 O O . PHE A 1 171 ? 28.308 0.138 -43.176 1.00 94.44 171 PHE A O 1
ATOM 1346 N N . LEU A 1 172 ? 28.790 -0.315 -45.303 1.00 92.06 172 LEU A N 1
ATOM 1347 C CA . LEU A 1 172 ? 29.327 -1.655 -45.010 1.00 92.06 172 LEU A CA 1
ATOM 1348 C C . LEU A 1 172 ? 30.495 -1.648 -44.008 1.00 92.06 172 LEU A C 1
ATOM 1350 O O . LEU A 1 172 ? 30.740 -2.637 -43.325 1.00 92.06 172 LEU A O 1
ATOM 1354 N N . GLN A 1 173 ? 31.242 -0.543 -43.924 1.00 93.06 173 GLN A N 1
ATOM 1355 C CA . GLN A 1 173 ? 32.392 -0.415 -43.035 1.00 93.06 173 GLN A CA 1
ATOM 1356 C C . GLN A 1 173 ? 32.309 0.864 -42.204 1.00 93.06 173 GLN A C 1
ATOM 1358 O O . GLN A 1 173 ? 32.277 1.976 -42.733 1.00 93.06 173 GLN A O 1
ATOM 1363 N N . TYR A 1 174 ? 32.402 0.709 -40.882 1.00 92.06 174 TYR A N 1
ATOM 1364 C CA . TYR A 1 174 ? 32.396 1.824 -39.930 1.00 92.06 174 TYR A CA 1
ATOM 1365 C C . TYR A 1 174 ? 33.455 2.896 -40.240 1.00 92.06 174 TYR A C 1
ATOM 1367 O O . TYR A 1 174 ? 33.174 4.089 -40.181 1.00 92.06 174 TYR A O 1
ATOM 1375 N N . ARG A 1 175 ? 34.670 2.488 -40.632 1.00 94.50 175 ARG A N 1
ATOM 1376 C CA . ARG A 1 175 ? 35.763 3.425 -40.954 1.00 94.50 175 ARG A CA 1
ATOM 1377 C C . ARG A 1 175 ? 35.453 4.317 -42.161 1.00 94.50 175 ARG A C 1
ATOM 1379 O O . ARG A 1 175 ? 35.883 5.472 -42.194 1.00 94.50 175 ARG A O 1
ATOM 1386 N N . VAL A 1 176 ? 34.705 3.791 -43.132 1.00 94.94 176 VAL A N 1
ATOM 1387 C CA . VAL A 1 176 ? 34.276 4.541 -44.319 1.00 94.94 176 VAL A CA 1
ATOM 1388 C C . VAL A 1 176 ? 33.244 5.587 -43.911 1.00 94.94 176 VAL A C 1
ATOM 1390 O O . VAL A 1 176 ? 33.442 6.768 -44.190 1.00 94.94 176 VAL A O 1
ATOM 1393 N N . LYS A 1 177 ? 32.219 5.175 -43.152 1.00 94.31 177 LYS A N 1
ATOM 1394 C CA . LYS A 1 177 ? 31.222 6.080 -42.564 1.00 94.31 177 LYS A CA 1
ATOM 1395 C C . LYS A 1 177 ? 31.870 7.233 -41.794 1.00 94.31 177 LYS A C 1
ATOM 1397 O O . LYS A 1 177 ? 31.554 8.391 -42.043 1.00 94.31 177 LYS A O 1
ATOM 1402 N N . GLU A 1 178 ? 32.814 6.926 -40.905 1.00 94.56 178 GLU A N 1
ATOM 1403 C CA . GLU A 1 178 ? 33.513 7.919 -40.081 1.00 94.56 178 GLU A CA 1
ATOM 1404 C C . GLU A 1 178 ? 34.315 8.928 -40.910 1.00 94.56 178 GLU A C 1
ATOM 1406 O O . GLU A 1 178 ? 34.306 10.127 -40.637 1.00 94.56 178 GLU A O 1
ATOM 1411 N N . THR A 1 179 ? 35.002 8.462 -41.951 1.00 94.88 179 THR A N 1
ATOM 1412 C CA . THR A 1 179 ? 35.737 9.350 -42.860 1.00 94.88 179 THR A CA 1
ATOM 1413 C C . THR A 1 179 ? 34.783 10.276 -43.615 1.00 94.88 179 THR A C 1
ATOM 1415 O O . THR A 1 179 ? 35.052 11.472 -43.735 1.00 94.88 179 THR A O 1
ATOM 1418 N N . ILE A 1 180 ? 33.658 9.739 -44.098 1.00 92.62 180 ILE A N 1
ATOM 1419 C CA . ILE A 1 180 ? 32.660 10.493 -44.862 1.00 92.62 180 ILE A CA 1
ATOM 1420 C C . ILE A 1 180 ? 32.006 11.566 -43.994 1.00 92.62 180 ILE A C 1
ATOM 1422 O O . ILE A 1 180 ? 32.031 12.729 -44.388 1.00 92.62 180 ILE A O 1
ATOM 1426 N N . ILE A 1 181 ? 31.495 11.223 -42.806 1.00 93.81 181 ILE A N 1
ATOM 1427 C CA . ILE A 1 181 ? 30.815 12.201 -41.940 1.00 93.81 181 ILE A CA 1
ATOM 1428 C C . ILE A 1 181 ? 31.767 13.316 -41.482 1.00 93.81 181 ILE A C 1
ATOM 1430 O O . ILE A 1 181 ? 31.429 14.495 -41.566 1.00 93.81 181 ILE A O 1
ATOM 1434 N N . ARG A 1 182 ? 33.018 12.984 -41.125 1.00 94.62 182 ARG A N 1
ATOM 1435 C CA . ARG A 1 182 ? 34.029 13.991 -40.754 1.00 94.62 182 ARG A CA 1
ATOM 1436 C C . ARG A 1 182 ? 34.376 14.922 -41.905 1.00 94.62 182 ARG A C 1
ATOM 1438 O O . ARG A 1 182 ? 34.647 16.095 -41.677 1.00 94.62 182 ARG A O 1
ATOM 1445 N N . ASN A 1 183 ? 34.436 14.410 -43.131 1.00 93.75 183 ASN A N 1
ATOM 1446 C CA . ASN A 1 183 ? 34.701 15.247 -44.297 1.00 93.75 183 ASN A CA 1
ATOM 1447 C C . ASN A 1 183 ? 33.480 16.090 -44.677 1.00 93.75 183 ASN A C 1
ATOM 1449 O O . ASN A 1 183 ? 33.658 17.247 -45.055 1.00 93.75 183 ASN A O 1
ATOM 1453 N N . ALA A 1 184 ? 32.269 15.554 -44.510 1.00 92.19 184 ALA A N 1
ATOM 1454 C CA . ALA A 1 184 ? 31.023 16.285 -44.701 1.00 92.19 184 ALA A CA 1
ATOM 1455 C C . ALA A 1 184 ? 30.900 17.471 -43.731 1.00 92.19 184 ALA A C 1
ATOM 1457 O O . ALA A 1 184 ? 30.496 18.549 -44.141 1.00 92.19 184 ALA A O 1
ATOM 1458 N N . TRP A 1 185 ? 31.348 17.339 -42.480 1.00 94.19 185 TRP A N 1
ATOM 1459 C CA . TRP A 1 185 ? 31.346 18.456 -41.524 1.00 94.19 185 TRP A CA 1
ATOM 1460 C C . TRP A 1 185 ? 32.390 19.541 -41.795 1.00 94.19 185 TRP A C 1
ATOM 1462 O O . TRP A 1 185 ? 32.256 20.661 -41.309 1.00 94.19 185 TRP A O 1
ATOM 1472 N N . LYS A 1 186 ? 33.424 19.258 -42.593 1.00 94.44 186 LYS A N 1
ATOM 1473 C CA . LYS A 1 186 ? 34.453 20.256 -42.932 1.00 94.44 186 LYS A CA 1
ATOM 1474 C C . LYS A 1 186 ? 34.006 21.233 -44.016 1.00 94.44 186 LYS A C 1
ATOM 1476 O O . LYS A 1 186 ? 34.631 22.280 -44.175 1.00 94.44 186 LYS A O 1
ATOM 1481 N N . LYS A 1 187 ? 33.001 20.881 -44.823 1.00 92.06 187 LYS A N 1
ATOM 1482 C CA . LYS A 1 187 ? 32.601 21.660 -46.002 1.00 92.06 187 LYS A CA 1
ATOM 1483 C C . LYS A 1 187 ? 31.088 21.668 -46.153 1.00 92.06 187 LYS A C 1
ATOM 1485 O O . LYS A 1 187 ? 30.445 20.640 -46.012 1.00 92.06 187 LYS A O 1
ATOM 1490 N N . LYS A 1 188 ? 30.518 22.811 -46.532 1.00 88.31 188 LYS A N 1
ATOM 1491 C CA . LYS A 1 188 ? 29.091 22.881 -46.872 1.00 88.31 188 LYS A CA 1
ATOM 1492 C C . LYS A 1 188 ? 28.829 22.115 -48.170 1.00 88.31 188 LYS A C 1
ATOM 1494 O O . LYS A 1 188 ? 29.426 22.432 -49.196 1.00 88.31 188 LYS A O 1
ATOM 1499 N N . ILE A 1 189 ? 27.925 21.140 -48.119 1.00 91.06 189 ILE A N 1
ATOM 1500 C CA . ILE A 1 189 ? 27.486 20.345 -49.272 1.00 91.06 189 ILE A CA 1
ATOM 1501 C C . ILE A 1 189 ? 26.106 20.853 -49.703 1.00 91.06 189 ILE A C 1
ATOM 1503 O O . ILE A 1 189 ? 25.229 21.039 -48.860 1.00 91.06 189 ILE A O 1
ATOM 1507 N N . LYS A 1 190 ? 25.910 21.095 -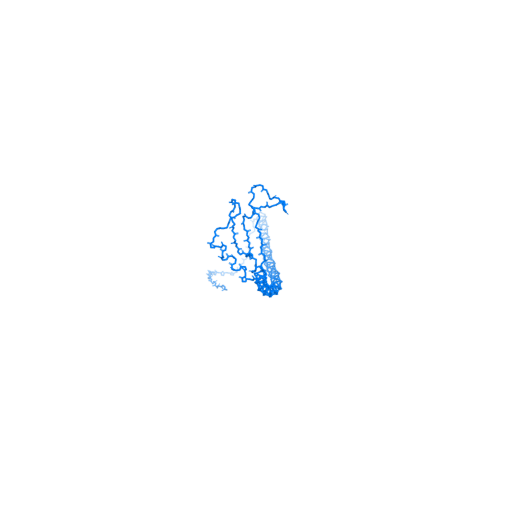51.003 1.00 89.94 190 LYS A N 1
ATOM 1508 C CA . LYS A 1 190 ? 24.640 21.573 -51.569 1.00 89.94 190 LYS A CA 1
ATOM 1509 C C . LYS A 1 190 ? 24.190 20.709 -52.744 1.00 89.94 190 LYS A C 1
ATOM 1511 O O . LYS A 1 190 ? 25.027 20.256 -53.521 1.00 89.94 190 LYS A O 1
ATOM 1516 N N . ILE A 1 191 ? 22.878 20.522 -52.876 1.00 84.88 191 ILE A N 1
ATOM 1517 C CA . ILE A 1 191 ? 22.216 19.941 -54.052 1.00 84.88 191 ILE A CA 1
ATOM 1518 C C . ILE A 1 191 ? 21.162 20.952 -54.510 1.00 84.88 191 ILE A C 1
ATOM 1520 O O . ILE A 1 191 ? 20.186 21.191 -53.800 1.00 84.88 191 ILE A O 1
ATOM 1524 N N . GLY A 1 192 ? 21.374 21.569 -55.676 1.00 83.44 192 GLY A N 1
ATOM 1525 C CA . GLY A 1 192 ? 20.589 22.733 -56.098 1.00 83.44 192 GLY A CA 1
ATOM 1526 C C . GLY A 1 192 ? 20.728 23.876 -55.088 1.00 83.44 192 GLY A C 1
ATOM 1527 O O . GLY A 1 192 ? 21.842 24.201 -54.669 1.00 83.44 192 GLY A O 1
ATOM 1528 N N . ASP A 1 193 ? 19.597 24.425 -54.649 1.00 83.25 193 ASP A N 1
ATOM 1529 C CA . ASP A 1 193 ? 19.547 25.484 -53.633 1.00 83.25 193 ASP A CA 1
ATOM 1530 C C . ASP A 1 193 ? 19.546 24.947 -52.189 1.00 83.25 193 ASP A C 1
ATOM 1532 O O . ASP A 1 193 ? 19.763 25.699 -51.233 1.00 83.25 193 ASP A O 1
ATOM 1536 N N . ASN A 1 194 ? 19.376 23.633 -52.005 1.00 83.94 194 ASN A N 1
ATOM 1537 C CA . ASN A 1 194 ? 19.294 23.012 -50.688 1.00 83.94 194 ASN A CA 1
ATOM 1538 C C . ASN A 1 194 ? 20.685 22.688 -50.134 1.00 83.94 194 ASN A C 1
ATOM 1540 O O . ASN A 1 194 ? 21.536 22.104 -50.808 1.00 83.94 194 ASN A O 1
ATOM 1544 N N . THR A 1 195 ? 20.907 23.020 -48.861 1.00 88.81 195 THR A N 1
ATOM 1545 C CA . THR A 1 195 ? 22.116 22.620 -48.125 1.00 88.81 195 THR A CA 1
ATOM 1546 C C . THR A 1 195 ? 21.850 21.318 -47.380 1.00 88.81 195 THR A C 1
ATOM 1548 O O . THR A 1 195 ? 20.836 21.197 -46.697 1.00 88.81 195 THR A O 1
ATOM 1551 N N . LEU A 1 196 ? 22.763 20.356 -47.506 1.00 91.38 196 LEU A N 1
ATOM 1552 C CA . LEU A 1 196 ? 22.657 19.065 -46.836 1.00 91.38 196 LEU A CA 1
ATOM 1553 C C . LEU A 1 196 ? 23.317 19.127 -45.459 1.00 91.38 196 LEU A C 1
ATOM 1555 O O . LEU A 1 196 ? 24.431 19.640 -45.327 1.00 91.38 196 LEU A O 1
ATOM 1559 N N . SER A 1 197 ? 22.648 18.550 -44.460 1.00 91.50 197 SER A N 1
ATOM 1560 C CA . SER A 1 197 ? 23.226 18.277 -43.138 1.00 91.50 197 SER A CA 1
ATOM 1561 C C . SER A 1 197 ? 23.416 16.777 -42.952 1.00 91.50 197 SER A C 1
ATOM 1563 O O . SER A 1 197 ? 22.597 15.991 -43.427 1.00 91.50 197 SER A O 1
ATOM 1565 N N . PHE A 1 198 ? 24.486 16.387 -42.266 1.00 93.94 198 PHE A N 1
ATOM 1566 C CA . PHE A 1 198 ? 24.839 14.997 -41.991 1.00 93.94 198 PHE A CA 1
ATOM 1567 C C . PHE A 1 198 ? 24.961 14.829 -40.487 1.00 93.94 198 PHE A C 1
ATOM 1569 O O . PHE A 1 198 ? 25.725 15.564 -39.873 1.00 93.94 198 PHE A O 1
ATOM 1576 N N . ASP A 1 199 ? 24.282 13.843 -39.923 1.00 93.19 199 ASP A N 1
ATOM 1577 C CA . ASP A 1 199 ? 24.360 13.525 -38.503 1.00 93.19 199 ASP A CA 1
ATOM 1578 C C . ASP A 1 199 ? 24.487 12.021 -38.289 1.00 93.19 199 ASP A C 1
ATOM 1580 O O . ASP A 1 199 ? 24.211 11.195 -39.167 1.00 93.19 199 ASP A O 1
ATOM 1584 N N . TYR A 1 200 ? 24.934 11.656 -37.095 1.00 91.81 200 TYR A N 1
ATOM 1585 C CA . TYR A 1 200 ? 24.850 10.278 -36.646 1.00 91.81 200 TYR A CA 1
ATOM 1586 C C . TYR A 1 200 ? 23.386 9.869 -36.464 1.00 91.81 200 TYR A C 1
ATOM 1588 O O . TYR A 1 200 ? 22.548 10.665 -36.046 1.00 91.81 200 TYR A O 1
ATOM 1596 N N . ASP A 1 201 ? 23.085 8.610 -36.770 1.00 88.81 201 ASP A N 1
ATOM 1597 C CA . ASP A 1 201 ? 21.773 8.020 -36.513 1.00 88.81 201 ASP A CA 1
ATOM 1598 C C . ASP A 1 201 ? 21.743 7.473 -35.077 1.00 88.81 201 ASP A C 1
ATOM 1600 O O . ASP A 1 201 ? 21.921 6.275 -34.858 1.00 88.81 201 ASP A O 1
ATOM 1604 N N . TYR A 1 202 ? 21.624 8.374 -34.099 1.00 78.31 202 TYR A N 1
ATOM 1605 C CA . TYR A 1 202 ? 21.423 8.008 -32.694 1.00 78.31 202 TYR A CA 1
ATOM 1606 C C . TYR A 1 202 ? 19.945 7.727 -32.402 1.00 78.31 202 TYR A C 1
ATOM 1608 O O . TYR A 1 202 ? 19.066 8.212 -33.122 1.00 78.31 202 TYR A O 1
ATOM 1616 N N . THR A 1 203 ? 19.702 6.947 -31.348 1.00 61.44 203 THR A N 1
ATOM 1617 C CA . THR A 1 203 ? 18.402 6.858 -30.674 1.00 61.44 203 THR A CA 1
ATOM 1618 C C . THR A 1 203 ? 18.254 7.999 -29.673 1.00 61.44 203 THR A C 1
ATOM 1620 O O . THR A 1 203 ? 19.282 8.370 -29.057 1.00 61.44 203 THR A O 1
#

Foldseek 3Di:
DDDDDDDDDDDDDDDDDDDDDDDDDDDDPPVVVVVVVVVVVVVVVVVVVVVVVVVVVVVVVVVVVVVVVVVVVVVVVVVVVVVVVVVVVVVVVVVVVVVVVVVVVVVVVVVVVVVVVVVVVVVVVVVVVVVVQVVVCVVQLQKKKKAFPDDDPPDDDDPPPDGDDIDIDGDPDNVVSVVVLVVCVVDFDDDVPTTMDMDRPHD

InterPro domains:
  IPR004244 Transposase, L1 [PTHR11505] (46-153)

Secondary structure (DSSP, 8-state):
-PPP----------------------S-HHHHHHHHHHHHHHHHHHHHHHHHHHHHHHHHHHHHHHHHHHHHHHHHHHHHHHHHHHHHHHHHHHHHHHHHHHHHHHHHHHHHHHHHHHHHHHHHHHHHHHHHHHHHHHHHTTEEEEE-PPP-TTSPPPPTTSPPPPEEEE-S-HHHHHHHHHHHHHS-EEETTEEEEEEE---

pLDDT: mean 82.88, std 20.18, range [31.77, 98.38]

Radius of gyration: 62.19 Å; chains: 1; bounding box: 112×38×158 Å